Protein AF-A0A925H1J2-F1 (afdb_monomer)

Nearest PDB structures (foldseek):
  2h1i-assembly1_A  TM=7.385E-01  e=6.689E-08  Bacillus cereus ATCC 14579
  1mtz-assembly1_A  TM=6.557E-01  e=8.910E-09  Thermoplasma acidophilum
  1xrp-assembly1_A  TM=6.108E-01  e=2.791E-09  Thermoplasma acidophilum
  3og9-assembly2_B  TM=6.726E-01  e=5.239E-08  Lactococcus lactis subsp. lactis Il1403
  4opm-assembly1_A  TM=6.171E-01  e=3.933E-07  Acinetobacter baumannii AYE

Radius of gyration: 25.14 Å; Cα contacts (8 Å, |Δi|>4): 693; chains: 1; bounding box: 53×60×72 Å

Solvent-accessible surface area (backbone atoms only — not comparable to full-atom values): 19248 Å² total; per-residue (Å²): 111,65,54,66,51,46,47,56,54,36,53,53,36,42,74,72,75,44,84,39,69,41,80,32,60,66,56,38,65,94,41,61,87,43,41,63,62,48,48,51,50,44,53,49,33,15,60,79,53,77,27,44,72,33,62,35,36,57,23,53,53,44,26,40,73,79,40,74,80,66,66,38,50,29,98,81,39,52,52,62,18,59,44,30,47,48,40,39,51,35,33,48,47,18,64,75,69,74,46,75,69,75,71,90,72,53,75,67,56,29,59,72,34,73,42,53,76,65,55,50,51,44,36,43,48,17,21,38,71,73,46,68,72,66,92,58,91,72,79,59,69,67,45,79,41,79,46,75,48,81,46,98,93,36,86,42,48,35,24,36,34,48,30,81,48,69,33,94,72,18,37,36,38,37,30,32,31,34,52,75,39,42,12,55,57,47,42,68,67,42,44,71,58,20,44,76,63,11,32,36,35,37,4,49,47,48,93,41,41,71,47,75,45,80,70,85,49,24,63,65,47,55,52,52,55,52,48,60,45,50,76,76,40,89,57,35,62,30,29,28,31,35,34,13,32,42,52,12,7,24,47,36,50,35,45,43,24,60,34,14,53,37,38,28,28,37,30,28,30,49,33,53,48,72,54,66,74,32,58,72,66,29,84,43,65,40,41,36,38,42,38,31,18,58,56,12,87,85,44,48,44,69,58,33,49,52,40,50,51,57,42,41,77,71,63,28,48,70,50,80,45,77,37,81,85,30,38,70,66,52,81,92,39,34,71,63,52,51,52,55,42,46,68,53,48,77,77,40,60,43,96,52,78,51,47,79,78,90,77,88,76,86,130

Mean predicted aligned error: 13.9 Å

Foldseek 3Di:
DLLVVLQVVLVVCVVVVHAAEDEQFAAFQVVNVCLVVSQVSRVVSCVVSVHHYLRLSQLVVQLCVVPVPDPQDDPVRGHGQLLSVVLSVQSVCCQVPVDQPDDQDDPVRCVRSVHDSVSVVSSSVSSCVVRNPPPDPDPPAQDFDWDWDQWPNDIWIKTKGFASAADPQAAEEEEEEAAVDFQVVLCVLCSVVCNVRRYIYMRTGAPHSRAHDPPRCDDGVVVVSVVVVVVVDPHNQQRYEYEYAHRGQAVQVASCLQQVQRHQAYEYEADLDYDVVSVVPRPHLHEYEYEHECAAPVRHVVVNVVSQVVSVVSVRHYHYYYDYPDYSDCVVCSVVRSVVRCVVSVVTTRPDRGDGDDDDDDD

Secondary structure (DSSP, 8-state):
-HHHHHHHHHHHHHHTTPPPEEE-----GGGGGGHHHHHHHHHHHHHHTTPEEE-HHHHHHHHHHH-TT---B-TTSSSB-HHHHHHHHHHHHHHHHSS----PPPHHHHHHHT--HHHHHHHHHHHHHHH-----S----S--EEEEEEETTEEEEEEEE--SS--TT--EEEEEPPTT--HHHHHHHHHHHHHHHT-EEEEEPPSBTTB--TTTTSSHHHHHHHHHHHTTS---TT-EEEEEETHHHHHHHHHHHHTTTT-SEEEEES-----HHHHHH-SS---EEEEEETT-SSS-HHHHHHHHHHHHHTT--EEEEEETT--S-SGGGHHHHHHHHHHHHTT---SSS----------

Sequence (363 aa):
MLLKYARLFCEEIKRAGARPALYMVWPSRGRFADFDRSNESYALAAKENGAMLLPVGEAWRAAWREDASLALYSSDNFHPSPAGSYLAALVIYEQLFGQPARAELDARALSRLNLTAQQARTLQSAATAVTTVTPSQDPAQPKMIRETLMSGGKTRRYYLYVPSSIATDKPLVVLLHPSRGDGSYLVSKWQDLAEREGILLVGPDALNSEKWSAPADGPDFLRDAVEAVRAKYSVNPRRLYVFGYSAGSGFAINMSLLESEYFAAAAAFASVTFREQYANVATRKAPFFFTVGVDDPVFPVAEARAQRDALKARGFPVEWKELPKAGHDYDGNSVVVNQAAWEFLKRHELSAAPQYTQHEFKR

Structure (mmCIF, N/CA/C/O backbone):
data_AF-A0A925H1J2-F1
#
_entry.id   AF-A0A925H1J2-F1
#
loop_
_atom_site.group_PDB
_atom_site.id
_atom_site.type_symbol
_atom_site.label_atom_id
_atom_site.label_alt_id
_atom_site.label_comp_id
_atom_site.label_asym_id
_atom_site.label_e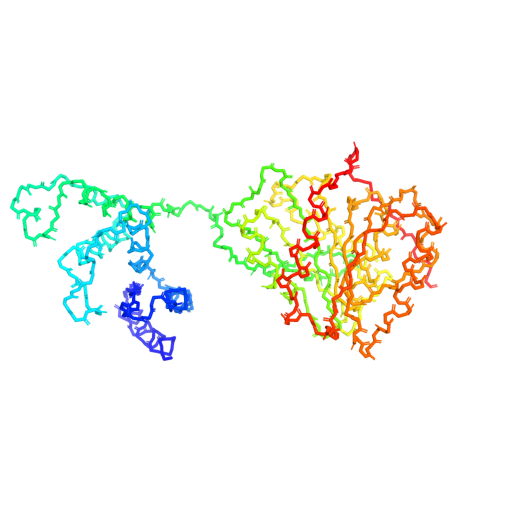ntity_id
_atom_site.label_seq_id
_atom_site.pdbx_PDB_ins_code
_atom_site.Cartn_x
_atom_site.Cartn_y
_atom_site.Cartn_z
_atom_site.occupancy
_atom_site.B_iso_or_equiv
_atom_site.auth_seq_id
_atom_site.auth_comp_id
_atom_site.auth_asym_id
_atom_site.auth_atom_id
_atom_site.pdbx_PDB_model_num
ATOM 1 N N . MET A 1 1 ? 9.331 13.195 23.664 1.00 74.81 1 MET A N 1
ATOM 2 C CA . MET A 1 1 ? 9.105 13.435 25.109 1.00 74.81 1 MET A CA 1
ATOM 3 C C . MET A 1 1 ? 7.895 12.655 25.623 1.00 74.81 1 MET A C 1
ATOM 5 O O . MET A 1 1 ? 8.082 11.883 26.552 1.00 74.81 1 MET A O 1
ATOM 9 N N . LEU A 1 2 ? 6.712 12.775 24.997 1.00 85.50 2 LEU A N 1
ATOM 10 C CA . LEU A 1 2 ? 5.483 12.066 25.402 1.00 85.50 2 LEU A CA 1
ATOM 11 C C . LEU A 1 2 ? 5.669 10.551 25.589 1.00 85.50 2 LEU A C 1
ATOM 13 O O . LEU A 1 2 ? 5.432 10.068 26.685 1.00 85.50 2 LEU A O 1
ATOM 17 N N . LEU A 1 3 ? 6.172 9.826 24.580 1.00 82.44 3 LEU A N 1
ATOM 18 C CA . LEU A 1 3 ? 6.365 8.363 24.646 1.00 82.44 3 LEU A CA 1
ATOM 19 C C . LEU A 1 3 ? 7.185 7.915 25.866 1.00 82.44 3 LEU A C 1
ATOM 21 O O . LEU A 1 3 ? 6.798 6.996 26.585 1.00 82.44 3 LEU A O 1
ATOM 25 N N . LYS A 1 4 ? 8.288 8.625 26.148 1.00 86.69 4 LYS A N 1
ATOM 26 C CA . LYS A 1 4 ? 9.165 8.343 27.294 1.00 86.69 4 LYS A CA 1
ATOM 27 C C . LYS A 1 4 ? 8.403 8.437 28.619 1.00 86.69 4 LYS A C 1
ATOM 29 O O . LYS A 1 4 ? 8.507 7.533 29.439 1.00 86.69 4 LYS A O 1
ATOM 34 N N . TYR A 1 5 ? 7.664 9.523 28.838 1.00 92.00 5 TYR A N 1
ATOM 35 C CA . TYR A 1 5 ? 6.960 9.737 30.106 1.00 92.00 5 TYR A CA 1
ATOM 36 C C . TYR A 1 5 ? 5.664 8.936 30.206 1.00 92.00 5 TYR A C 1
ATOM 38 O O . TYR A 1 5 ? 5.357 8.438 31.284 1.00 92.00 5 TYR A O 1
ATOM 46 N N . ALA A 1 6 ? 4.947 8.746 29.096 1.00 92.19 6 ALA A N 1
ATOM 47 C CA . ALA A 1 6 ? 3.781 7.872 29.038 1.00 92.19 6 ALA A CA 1
ATOM 48 C C . ALA A 1 6 ? 4.141 6.464 29.511 1.00 92.19 6 ALA A C 1
ATOM 50 O O . ALA A 1 6 ? 3.416 5.905 30.326 1.00 92.19 6 ALA A O 1
ATOM 51 N N . ARG A 1 7 ? 5.302 5.942 29.093 1.00 92.44 7 ARG A N 1
ATOM 52 C CA . ARG A 1 7 ? 5.808 4.660 29.580 1.00 92.44 7 ARG A CA 1
ATOM 53 C C . ARG A 1 7 ? 6.010 4.628 31.089 1.00 92.44 7 ARG A C 1
ATOM 55 O O . ARG A 1 7 ? 5.443 3.763 31.747 1.00 92.44 7 ARG A O 1
ATOM 62 N N . LEU A 1 8 ? 6.757 5.588 31.634 1.00 94.88 8 LEU A N 1
ATOM 63 C CA . LEU A 1 8 ? 7.033 5.651 33.073 1.00 94.88 8 LEU A CA 1
ATOM 64 C C . LEU A 1 8 ? 5.739 5.717 33.898 1.00 94.88 8 LEU A C 1
ATOM 66 O O . LEU A 1 8 ? 5.546 4.919 34.808 1.00 94.88 8 LEU A O 1
ATOM 70 N N . PHE A 1 9 ? 4.815 6.614 33.545 1.00 96.38 9 PHE A N 1
ATOM 71 C CA . PHE A 1 9 ? 3.556 6.747 34.277 1.00 96.38 9 PHE A CA 1
ATOM 72 C C . PHE A 1 9 ? 2.631 5.542 34.089 1.00 96.38 9 PHE A C 1
ATOM 74 O O . PHE A 1 9 ? 2.006 5.109 35.051 1.00 96.38 9 PHE A O 1
ATOM 81 N N . CYS A 1 10 ? 2.549 4.965 32.886 1.00 94.81 10 CYS A N 1
ATOM 82 C CA . CYS A 1 10 ? 1.730 3.774 32.660 1.00 94.81 10 CYS A CA 1
ATOM 83 C C . CYS A 1 10 ? 2.260 2.561 33.430 1.00 94.81 10 CYS A C 1
ATOM 85 O O . CYS A 1 10 ? 1.456 1.770 33.918 1.00 94.81 10 CYS A O 1
ATOM 87 N N . GLU A 1 11 ? 3.581 2.408 33.553 1.00 94.44 11 GLU A N 1
ATOM 88 C CA . GLU A 1 11 ? 4.188 1.369 34.387 1.00 94.44 11 GLU A CA 1
ATOM 89 C C . GLU A 1 11 ? 3.794 1.547 35.865 1.00 94.44 11 GLU A C 1
ATOM 91 O O . GLU A 1 11 ? 3.324 0.585 36.472 1.00 94.44 11 GLU A O 1
ATOM 96 N N . GLU A 1 12 ? 3.875 2.761 36.425 1.00 97.62 12 GLU A N 1
ATOM 97 C CA . GLU A 1 12 ? 3.451 3.017 37.815 1.00 97.62 12 GLU A CA 1
ATOM 98 C C . GLU A 1 12 ? 1.939 2.822 38.032 1.00 97.62 12 GLU A C 1
ATOM 100 O O . GLU A 1 12 ? 1.528 2.184 39.000 1.00 97.62 12 GLU A O 1
ATOM 105 N N . ILE A 1 13 ? 1.091 3.297 37.110 1.00 96.19 13 ILE A N 1
ATOM 106 C CA . ILE A 1 13 ? -0.372 3.114 37.184 1.00 96.19 13 ILE A CA 1
ATOM 107 C C . ILE A 1 13 ? -0.732 1.621 37.197 1.00 96.19 13 ILE A C 1
ATOM 109 O O . ILE A 1 13 ? -1.564 1.188 37.997 1.00 96.19 13 ILE A O 1
ATOM 113 N N . LYS A 1 14 ? -0.078 0.818 36.347 1.00 94.12 14 LYS A N 1
ATOM 114 C CA . LYS A 1 14 ? -0.278 -0.638 36.313 1.00 94.12 14 LYS A CA 1
ATOM 115 C C . LYS A 1 14 ? 0.218 -1.319 37.584 1.00 94.12 14 LYS A C 1
ATOM 117 O O . LYS A 1 14 ? -0.447 -2.234 38.060 1.00 94.12 14 LYS A O 1
ATOM 122 N N . ARG A 1 15 ? 1.347 -0.879 38.158 1.00 95.62 15 ARG A N 1
ATOM 123 C CA . ARG A 1 15 ? 1.837 -1.387 39.456 1.00 95.62 15 ARG A CA 1
ATOM 124 C C . ARG A 1 15 ? 0.848 -1.118 40.588 1.00 95.62 15 ARG A C 1
ATOM 126 O O . ARG A 1 15 ? 0.724 -1.949 41.479 1.00 95.62 15 ARG A O 1
ATOM 133 N N . ALA A 1 16 ? 0.111 -0.012 40.519 1.00 97.44 16 ALA A N 1
ATOM 134 C CA . ALA A 1 16 ? -0.977 0.299 41.443 1.00 97.44 16 ALA A CA 1
ATOM 135 C C . ALA A 1 16 ? -2.286 -0.476 41.160 1.00 97.44 16 ALA A C 1
ATOM 137 O O . ALA A 1 16 ? -3.288 -0.242 41.831 1.00 97.44 16 ALA A O 1
ATOM 138 N N . GLY A 1 17 ? -2.310 -1.385 40.174 1.00 92.12 17 GLY A N 1
ATOM 139 C CA . GLY A 1 17 ? -3.484 -2.194 39.823 1.00 92.12 17 GLY A CA 1
ATOM 140 C C . GLY A 1 17 ? -4.541 -1.467 38.983 1.00 92.12 17 GLY A C 1
ATOM 141 O O . GLY A 1 17 ? -5.626 -2.004 38.770 1.00 92.12 17 GLY A O 1
ATOM 142 N N . ALA A 1 18 ? -4.248 -0.261 38.490 1.00 95.06 18 ALA A N 1
ATOM 143 C CA . ALA A 1 18 ? -5.165 0.523 37.671 1.00 95.06 18 ALA A CA 1
ATOM 144 C C . ALA A 1 18 ? -4.891 0.352 36.165 1.00 95.06 18 ALA A C 1
ATOM 146 O O . ALA A 1 18 ? -3.784 0.020 35.734 1.00 95.06 18 ALA A O 1
ATOM 147 N N . ARG A 1 19 ? -5.912 0.614 35.336 1.00 90.81 19 ARG A N 1
ATOM 148 C CA . ARG A 1 19 ? -5.776 0.667 33.873 1.00 90.81 19 ARG A CA 1
ATOM 149 C C . ARG A 1 19 ? -5.394 2.091 33.447 1.00 90.81 19 ARG A C 1
ATOM 151 O O . ARG A 1 19 ? -6.191 2.999 33.680 1.00 90.81 19 ARG A O 1
ATOM 158 N N . PRO A 1 20 ? -4.235 2.311 32.802 1.00 93.94 20 PRO A N 1
ATOM 159 C CA . PRO A 1 20 ? -3.872 3.642 32.333 1.00 93.94 20 PRO A CA 1
ATOM 160 C C . PRO A 1 20 ? -4.811 4.128 31.228 1.00 93.94 20 PRO A C 1
ATOM 162 O O . PRO A 1 20 ? -5.241 3.343 30.379 1.00 93.94 20 PRO A O 1
ATOM 165 N N . ALA A 1 21 ? -5.077 5.433 31.218 1.00 94.12 21 ALA A N 1
ATOM 166 C CA . ALA A 1 21 ? -5.779 6.119 30.144 1.00 94.12 21 ALA A CA 1
ATOM 167 C C . ALA A 1 21 ? -5.009 7.388 29.752 1.00 94.12 21 ALA A C 1
ATOM 169 O O . ALA A 1 21 ? -4.599 8.158 30.621 1.00 94.12 21 ALA A O 1
ATOM 170 N N . LEU A 1 22 ? -4.792 7.604 28.454 1.00 94.69 22 LEU A N 1
ATOM 171 C CA . LEU A 1 22 ? -4.136 8.795 27.927 1.00 94.69 22 LEU A CA 1
ATOM 172 C C . LEU A 1 22 ? -5.175 9.792 27.429 1.00 94.69 22 LEU A C 1
ATOM 174 O O . LEU A 1 22 ? -5.903 9.531 26.473 1.00 94.69 22 LEU A O 1
ATOM 178 N N . TYR A 1 23 ? -5.172 10.966 28.050 1.00 95.50 23 TYR A N 1
ATOM 179 C CA . TYR A 1 23 ? -5.929 12.133 27.619 1.00 95.50 23 TYR A CA 1
ATOM 180 C C . TYR A 1 23 ? -5.242 12.806 26.424 1.00 95.50 23 TYR A C 1
ATOM 182 O O . TYR A 1 23 ? -4.263 13.533 26.601 1.00 95.50 23 TYR A O 1
ATOM 190 N N . MET A 1 24 ? -5.721 12.521 25.208 1.00 94.56 24 MET A N 1
ATOM 191 C CA . MET A 1 24 ? -5.182 13.096 23.976 1.00 94.56 24 MET A CA 1
ATOM 192 C C . MET A 1 24 ? -5.673 14.525 23.791 1.00 94.56 24 MET A C 1
ATOM 194 O O . MET A 1 24 ? -6.859 14.765 23.558 1.00 94.56 24 MET A O 1
ATOM 198 N N . VAL A 1 25 ? -4.735 15.460 23.879 1.00 92.38 25 VAL A N 1
ATOM 199 C CA . VAL A 1 25 ? -4.998 16.898 23.789 1.00 92.38 25 VAL A CA 1
ATOM 200 C C . VAL A 1 25 ? -4.922 17.402 22.347 1.00 92.38 25 VAL A C 1
ATOM 202 O O . VAL A 1 25 ? -4.758 16.638 21.402 1.00 92.38 25 VAL A O 1
ATOM 205 N N . TRP A 1 26 ? -5.037 18.714 22.201 1.00 93.75 26 TRP A N 1
ATOM 206 C CA . TRP A 1 26 ? -4.925 19.471 20.962 1.00 93.75 26 TRP A CA 1
ATOM 207 C C . TRP A 1 26 ? -3.679 20.384 20.997 1.00 93.75 26 TRP A C 1
ATOM 209 O O . TRP A 1 26 ? -3.203 20.752 22.079 1.00 93.75 26 TRP A O 1
ATOM 219 N N . PRO A 1 27 ? -3.126 20.787 19.839 1.00 92.62 27 PRO A N 1
ATOM 220 C CA . PRO A 1 27 ? -2.094 21.821 19.769 1.00 92.62 27 PRO A CA 1
ATOM 221 C C . PRO A 1 27 ? -2.666 23.216 20.075 1.00 92.62 27 PRO A C 1
ATOM 223 O O . PRO A 1 27 ? -3.878 23.426 20.082 1.00 92.62 27 PRO A O 1
ATOM 226 N N . SER A 1 28 ? -1.801 24.211 20.293 1.00 92.69 28 SER A N 1
ATOM 227 C CA . SER A 1 28 ? -2.240 25.613 20.356 1.00 92.69 28 SER A CA 1
ATOM 228 C C . SER A 1 28 ? -2.827 26.066 19.016 1.00 92.69 28 SER A C 1
ATOM 230 O O . SER A 1 28 ? -2.449 25.556 17.961 1.00 92.69 28 SER A O 1
ATOM 232 N N . ARG A 1 29 ? -3.719 27.064 19.034 1.00 88.94 29 ARG A N 1
ATOM 233 C CA . ARG A 1 29 ? -4.448 27.538 17.842 1.00 88.94 29 ARG A CA 1
ATOM 234 C C . ARG A 1 29 ? -3.528 27.919 16.676 1.00 88.94 29 ARG A C 1
ATOM 236 O O . ARG A 1 29 ? -3.859 27.664 15.526 1.00 88.94 29 ARG A O 1
ATOM 243 N N . GLY A 1 30 ? -2.364 28.505 16.969 1.00 85.88 30 GLY A N 1
ATOM 244 C CA . GLY A 1 30 ? -1.363 28.889 15.963 1.00 85.88 30 GLY A CA 1
ATOM 245 C C . GLY A 1 30 ? -0.576 27.719 15.357 1.00 85.88 30 GLY A C 1
ATOM 246 O O . GLY A 1 30 ? 0.152 27.917 14.392 1.00 85.88 30 GLY A O 1
ATOM 247 N N . ARG A 1 31 ? -0.714 26.506 15.902 1.00 88.06 31 ARG A N 1
ATOM 248 C CA . ARG A 1 31 ? -0.066 25.279 15.420 1.00 88.06 31 ARG A CA 1
ATOM 249 C C . ARG A 1 31 ? -1.091 24.252 14.951 1.00 88.06 31 ARG A C 1
ATOM 251 O O . ARG A 1 31 ? -0.969 23.062 15.218 1.00 88.06 31 ARG A O 1
ATOM 258 N N . PHE A 1 32 ? -2.119 24.714 14.246 1.00 79.88 32 PHE A N 1
ATOM 259 C CA . PHE A 1 32 ? -3.189 23.848 13.752 1.00 79.88 32 PHE A CA 1
ATOM 260 C C . PHE A 1 32 ? -2.671 22.709 12.846 1.00 79.88 32 PHE A C 1
ATOM 262 O O . PHE A 1 32 ? -3.201 21.606 12.870 1.00 79.88 32 PHE A O 1
ATOM 269 N N . ALA A 1 33 ? -1.581 22.929 12.105 1.00 77.62 33 ALA A N 1
ATOM 270 C CA . ALA A 1 33 ? -0.947 21.885 11.293 1.00 77.62 33 ALA A CA 1
ATOM 271 C C . ALA A 1 33 ? -0.355 20.719 12.120 1.00 77.62 33 ALA A C 1
ATOM 273 O O . ALA A 1 33 ? -0.109 19.650 11.572 1.00 77.62 33 ALA A O 1
ATOM 274 N N . ASP A 1 34 ? -0.156 20.891 13.433 1.00 83.44 34 ASP A N 1
ATOM 275 C CA . ASP A 1 34 ? 0.402 19.852 14.308 1.00 83.44 34 ASP A CA 1
ATOM 276 C C . ASP A 1 34 ? -0.660 18.871 14.838 1.00 83.44 34 ASP A C 1
ATOM 278 O O . ASP A 1 34 ? -0.306 17.970 15.601 1.00 83.44 34 ASP A O 1
ATOM 282 N N . PHE A 1 35 ? -1.947 19.031 14.495 1.00 84.38 35 PHE A N 1
ATOM 283 C CA . PHE A 1 35 ? -3.020 18.162 15.003 1.00 84.38 35 PHE A CA 1
ATOM 284 C C . PHE A 1 35 ? -2.741 16.681 14.717 1.00 84.38 35 PHE A C 1
ATOM 286 O O . PHE A 1 35 ? -2.804 15.875 15.642 1.00 84.38 35 PHE A O 1
ATOM 293 N N . ASP A 1 36 ? -2.358 16.337 13.484 1.00 77.62 36 ASP A N 1
ATOM 294 C CA . ASP A 1 36 ? -2.071 14.947 13.102 1.00 77.62 36 ASP A CA 1
ATOM 295 C C . ASP A 1 36 ? -0.900 14.384 13.905 1.00 77.62 36 ASP A C 1
ATOM 297 O O . ASP A 1 36 ? -1.036 13.382 14.603 1.00 77.62 36 ASP A O 1
ATOM 301 N N . ARG A 1 37 ? 0.223 15.108 13.931 1.00 76.62 37 ARG A N 1
ATOM 302 C CA . ARG A 1 37 ? 1.412 14.703 14.688 1.00 76.62 37 ARG A CA 1
ATOM 303 C C . ARG A 1 37 ? 1.135 14.570 16.188 1.00 76.62 37 ARG A C 1
ATOM 305 O O . ARG A 1 37 ? 1.710 13.706 16.855 1.00 76.62 37 ARG A O 1
ATOM 312 N N . SER A 1 38 ? 0.303 15.449 16.748 1.00 81.69 38 SER A N 1
ATOM 313 C CA . SER A 1 38 ? -0.100 15.387 18.153 1.00 81.69 38 SER A CA 1
ATOM 314 C C . SER A 1 38 ? -0.920 14.126 18.411 1.00 81.69 38 SER A C 1
ATOM 316 O O . SER A 1 38 ? -0.546 13.329 19.275 1.00 81.69 38 SER A O 1
ATOM 318 N N . ASN A 1 39 ? -1.960 13.895 17.610 1.00 83.75 39 ASN A N 1
ATOM 319 C CA . ASN A 1 39 ? -2.856 12.753 17.755 1.00 83.75 39 ASN A CA 1
ATOM 320 C C . ASN A 1 39 ? -2.112 11.423 17.568 1.00 83.75 39 ASN A C 1
ATOM 322 O O . ASN A 1 39 ? -2.237 10.529 18.406 1.00 83.75 39 ASN A O 1
ATOM 326 N N . GLU A 1 40 ? -1.249 11.320 16.554 1.00 79.81 40 GLU A N 1
ATOM 327 C CA . GLU A 1 40 ? -0.384 10.157 16.321 1.00 79.81 40 GLU A CA 1
ATOM 328 C C . GLU A 1 40 ? 0.509 9.845 17.526 1.00 79.81 40 GLU A C 1
ATOM 330 O O . GLU A 1 40 ? 0.631 8.692 17.939 1.00 79.81 40 GLU A O 1
ATOM 335 N N . SER A 1 41 ? 1.109 10.872 18.133 1.00 81.31 41 SER A N 1
ATOM 336 C CA . SER A 1 41 ? 1.992 10.716 19.292 1.00 81.31 41 SER A CA 1
ATOM 337 C C . SER A 1 41 ? 1.248 10.135 20.502 1.00 81.31 41 SER A C 1
ATOM 339 O O . SER A 1 41 ? 1.771 9.249 21.182 1.00 81.31 41 SER A O 1
ATOM 341 N N . TYR A 1 42 ? 0.012 10.582 20.759 1.00 91.06 42 TYR A N 1
ATOM 342 C CA . TYR A 1 42 ? -0.836 10.039 21.828 1.00 91.06 42 TYR A CA 1
ATOM 343 C C . TYR A 1 42 ? -1.361 8.640 21.510 1.00 91.06 42 TYR A C 1
ATOM 345 O O . TYR A 1 42 ? -1.354 7.780 22.392 1.00 91.06 42 TYR A O 1
ATOM 353 N N . ALA A 1 43 ? -1.772 8.390 20.266 1.00 81.06 43 ALA A N 1
ATOM 354 C CA . ALA A 1 43 ? -2.226 7.076 19.827 1.00 81.06 43 ALA A CA 1
ATOM 355 C C . ALA A 1 43 ? -1.107 6.031 19.950 1.00 81.06 43 ALA A C 1
ATOM 357 O O . ALA A 1 43 ? -1.321 4.949 20.505 1.00 81.06 43 ALA A O 1
ATOM 358 N N . LEU A 1 44 ? 0.111 6.374 19.519 1.00 75.31 44 LEU A N 1
ATOM 359 C CA . LEU A 1 44 ? 1.290 5.528 19.681 1.00 75.31 44 LEU A CA 1
ATOM 360 C C . LEU A 1 44 ? 1.613 5.303 21.161 1.00 75.31 44 LEU A C 1
ATOM 362 O O . LEU A 1 44 ? 1.806 4.161 21.573 1.00 75.31 44 LEU A O 1
ATOM 366 N N . ALA A 1 45 ? 1.599 6.362 21.976 1.00 82.25 45 ALA A N 1
ATOM 367 C CA . ALA A 1 45 ? 1.854 6.258 23.409 1.00 82.25 45 ALA A CA 1
ATOM 368 C C . ALA A 1 45 ? 0.835 5.355 24.120 1.00 82.25 45 ALA A C 1
ATOM 370 O O . ALA A 1 45 ? 1.222 4.543 24.960 1.00 82.25 45 ALA A O 1
ATOM 371 N N . ALA A 1 46 ? -0.451 5.456 23.778 1.00 84.69 46 ALA A N 1
ATOM 372 C CA . ALA A 1 46 ? -1.486 4.604 24.350 1.00 84.69 46 ALA A CA 1
ATOM 373 C C . ALA A 1 46 ? -1.292 3.141 23.935 1.00 84.69 46 ALA A C 1
ATOM 375 O O . ALA A 1 46 ? -1.311 2.244 24.779 1.00 84.69 46 ALA A O 1
ATOM 376 N N . LYS A 1 47 ? -1.003 2.908 22.652 1.00 77.06 47 LYS A N 1
ATOM 377 C CA . LYS A 1 47 ? -0.760 1.581 22.080 1.00 77.06 47 LYS A CA 1
ATOM 378 C C . LYS A 1 47 ? 0.461 0.886 22.679 1.00 77.06 47 LYS A C 1
ATOM 380 O O . LYS A 1 47 ? 0.342 -0.253 23.119 1.00 77.06 47 LYS A O 1
ATOM 385 N N . GLU A 1 48 ? 1.614 1.554 22.731 1.00 80.94 48 GLU A N 1
ATOM 386 C CA . GLU A 1 48 ? 2.852 0.997 23.307 1.00 80.94 48 GLU A CA 1
ATOM 387 C C . GLU A 1 48 ? 2.683 0.613 24.778 1.00 80.94 48 GLU A C 1
ATOM 389 O O . GLU A 1 48 ? 3.330 -0.311 25.267 1.00 80.94 48 GLU A O 1
ATOM 394 N N . ASN A 1 49 ? 1.781 1.301 25.476 1.00 84.12 49 ASN A N 1
ATOM 395 C CA . ASN A 1 49 ? 1.552 1.106 26.895 1.00 84.12 49 ASN A CA 1
ATOM 396 C C . ASN A 1 49 ? 0.287 0.312 27.214 1.00 84.12 49 ASN A C 1
ATOM 398 O O . ASN A 1 49 ? -0.026 0.165 28.394 1.00 84.12 49 ASN A O 1
ATOM 402 N N . GLY A 1 50 ? -0.434 -0.231 26.226 1.00 81.81 50 GLY A N 1
ATOM 403 C CA . GLY A 1 50 ? -1.703 -0.935 26.461 1.00 81.81 50 GLY A CA 1
ATOM 404 C C . GLY A 1 50 ? -2.688 -0.109 27.300 1.00 81.81 50 GLY A C 1
ATOM 405 O O . GLY A 1 50 ? -3.334 -0.638 28.204 1.00 81.81 50 GLY A O 1
ATOM 406 N N . ALA A 1 51 ? -2.711 1.200 27.068 1.00 88.88 51 ALA A N 1
ATOM 407 C CA . ALA A 1 51 ? -3.535 2.164 27.775 1.00 88.88 51 ALA A CA 1
ATOM 408 C C . ALA A 1 51 ? -4.775 2.515 26.943 1.00 88.88 51 ALA A C 1
ATOM 410 O O . ALA A 1 51 ? -4.743 2.486 25.713 1.00 88.88 51 ALA A O 1
ATOM 411 N N . MET A 1 52 ? -5.864 2.879 27.615 1.00 89.81 52 MET A N 1
ATOM 412 C CA . MET A 1 52 ? -7.044 3.443 26.961 1.00 89.81 52 MET A CA 1
ATOM 413 C C . MET A 1 52 ? -6.690 4.803 26.348 1.00 89.81 52 MET A C 1
ATOM 415 O O . MET A 1 52 ? -6.003 5.601 26.979 1.00 89.81 52 MET A O 1
ATOM 419 N N . LEU A 1 53 ? -7.155 5.090 25.136 1.00 92.56 53 LEU A N 1
ATOM 420 C CA . LEU A 1 53 ? -7.015 6.414 24.533 1.00 92.56 53 LEU A CA 1
ATOM 421 C C . LEU A 1 53 ? -8.310 7.201 24.743 1.00 92.56 53 LEU A C 1
ATOM 423 O O . LEU A 1 53 ? -9.391 6.683 24.487 1.00 92.56 53 LEU A O 1
ATOM 427 N N . LEU A 1 54 ? -8.199 8.452 25.182 1.00 95.75 54 LEU A N 1
ATOM 428 C CA . LEU A 1 54 ? -9.314 9.388 25.321 1.00 95.75 54 LEU A CA 1
ATOM 429 C C . LEU A 1 54 ? -9.149 10.461 24.225 1.00 95.75 54 LEU A C 1
ATOM 431 O O . LEU A 1 54 ? -8.385 11.410 24.430 1.00 95.75 54 LEU A O 1
ATOM 435 N N . PRO A 1 55 ? -9.773 10.297 23.040 1.00 95.25 55 PRO A N 1
ATOM 436 C CA . PRO A 1 55 ? -9.400 11.011 21.815 1.00 95.25 55 PRO A CA 1
ATOM 437 C C . PRO A 1 55 ? -9.995 12.431 21.713 1.00 95.25 55 PRO A C 1
ATOM 439 O O . PRO A 1 55 ? -10.679 12.770 20.749 1.00 95.25 55 PRO A O 1
ATOM 442 N N . VAL A 1 56 ? -9.734 13.302 22.690 1.00 97.19 56 VAL A N 1
ATOM 443 C CA . VAL A 1 56 ? -10.373 14.632 22.747 1.00 97.19 56 VAL A CA 1
ATOM 444 C C . VAL A 1 56 ? -9.935 15.558 21.612 1.00 97.19 56 VAL A C 1
ATOM 446 O O . VAL A 1 56 ? -10.773 16.262 21.049 1.00 97.19 56 VAL A O 1
ATOM 449 N N . GLY A 1 57 ? -8.662 15.513 21.213 1.00 94.19 57 GLY A N 1
ATOM 450 C CA . GLY A 1 57 ? -8.177 16.233 20.030 1.00 94.19 57 GLY A CA 1
ATOM 451 C C . GLY A 1 57 ? -8.950 15.891 18.746 1.00 94.19 57 GLY A C 1
ATOM 452 O O . GLY A 1 57 ? -9.245 16.785 17.955 1.00 94.19 57 GLY A O 1
ATOM 453 N N . GLU A 1 58 ? -9.359 14.629 18.555 1.00 92.25 58 GLU A N 1
ATOM 454 C CA . GLU A 1 58 ? -10.192 14.229 17.408 1.00 92.25 58 GLU A CA 1
ATOM 455 C C . GLU A 1 58 ? -11.624 14.728 17.533 1.00 92.25 58 GLU A C 1
ATOM 457 O O . GLU A 1 58 ? -12.203 15.181 16.546 1.00 92.25 58 GLU A O 1
ATOM 462 N N . ALA A 1 59 ? -12.186 14.692 18.743 1.00 96.38 59 ALA A N 1
ATOM 463 C CA . ALA A 1 59 ? -13.521 15.215 18.995 1.00 96.38 59 ALA A CA 1
ATOM 464 C C . ALA A 1 59 ? -13.601 16.710 18.657 1.00 96.38 59 ALA A C 1
ATOM 466 O O . ALA A 1 59 ? -14.576 17.159 18.060 1.00 96.38 59 ALA A O 1
ATOM 467 N N . TRP A 1 60 ? -12.556 17.484 18.974 1.00 96.88 60 TRP A N 1
ATOM 468 C CA . TRP A 1 60 ? -12.465 18.897 18.594 1.00 96.88 60 TRP A CA 1
ATOM 469 C C . TRP A 1 60 ? -12.488 19.082 17.073 1.00 96.88 60 TRP A C 1
ATOM 471 O O . TRP A 1 60 ? -13.228 19.924 16.563 1.00 96.88 60 TRP A O 1
ATOM 481 N N . ARG A 1 61 ? -11.740 18.257 16.326 1.00 94.00 61 ARG A N 1
ATOM 482 C CA . ARG A 1 61 ? -11.766 18.277 14.853 1.00 94.00 61 ARG A CA 1
ATOM 483 C C . ARG A 1 61 ? -13.116 17.858 14.286 1.00 94.00 61 ARG A C 1
ATOM 485 O O . ARG A 1 61 ? -13.550 18.433 13.294 1.00 94.00 61 ARG A O 1
ATOM 492 N N . ALA A 1 62 ? -13.760 16.853 14.875 1.00 91.81 62 ALA A N 1
ATOM 493 C CA . ALA A 1 62 ? -15.098 16.421 14.481 1.00 91.81 62 ALA A CA 1
ATOM 494 C C . ALA A 1 62 ? -16.120 17.546 14.687 1.00 91.81 62 ALA A C 1
ATOM 496 O O . ALA A 1 62 ? -16.871 17.865 13.771 1.00 91.81 62 ALA A O 1
ATOM 497 N N . ALA A 1 63 ? -16.058 18.225 15.831 1.00 96.44 63 ALA A N 1
ATOM 498 C CA . ALA A 1 63 ? -16.913 19.362 16.130 1.00 96.44 63 ALA A CA 1
ATOM 499 C C . ALA A 1 63 ? -16.716 20.519 15.135 1.00 96.44 63 ALA A C 1
ATOM 501 O O . ALA A 1 63 ? -17.696 21.023 14.599 1.00 96.44 63 ALA A O 1
ATOM 502 N N . TRP A 1 64 ? -15.475 20.904 14.813 1.00 95.75 64 TRP A N 1
ATOM 503 C CA . TRP A 1 64 ? -15.220 21.972 13.832 1.00 95.75 64 TRP A CA 1
ATOM 504 C C . TRP A 1 64 ? -15.562 21.608 12.388 1.00 95.75 64 TRP A C 1
ATOM 506 O O . TRP A 1 64 ? -15.840 22.506 11.595 1.00 95.75 64 TRP A O 1
ATOM 516 N N . ARG A 1 65 ? -15.543 20.318 12.030 1.00 92.25 65 ARG A N 1
ATOM 517 C CA . ARG A 1 65 ? -16.034 19.856 10.724 1.00 92.25 65 ARG A CA 1
ATOM 518 C C . ARG A 1 65 ? -17.535 20.095 10.570 1.00 92.25 65 ARG A C 1
ATOM 520 O O . ARG A 1 65 ? -17.980 20.379 9.464 1.00 92.25 65 ARG A O 1
ATOM 527 N N . GLU A 1 66 ? -18.290 19.984 11.660 1.00 90.69 66 GLU A N 1
ATOM 528 C CA . GLU A 1 66 ? -19.734 20.234 11.673 1.00 90.69 66 GLU A CA 1
ATOM 529 C C . GLU A 1 66 ? -20.076 21.717 11.874 1.00 90.69 66 GLU A C 1
ATOM 531 O O . GLU A 1 66 ? -20.961 22.241 11.203 1.00 90.69 66 GLU A O 1
ATOM 536 N N . ASP A 1 67 ? -19.371 22.402 12.777 1.00 95.12 67 ASP A N 1
ATOM 537 C CA . ASP A 1 67 ? -19.554 23.824 13.068 1.00 95.12 67 ASP A CA 1
ATOM 538 C C . ASP A 1 67 ? -18.205 24.509 13.347 1.00 95.12 67 ASP A C 1
ATOM 540 O O . ASP A 1 67 ? -17.671 24.514 14.462 1.00 95.12 67 ASP A O 1
ATOM 544 N N . ALA A 1 68 ? -17.659 25.151 12.313 1.00 92.75 68 ALA A N 1
ATOM 545 C CA . ALA A 1 68 ? -16.399 25.888 12.391 1.00 92.75 68 ALA A CA 1
ATOM 546 C C . ALA A 1 68 ? -16.460 27.129 13.309 1.00 92.75 68 ALA A C 1
ATOM 548 O O . ALA A 1 68 ? -15.414 27.695 13.632 1.00 92.75 68 ALA A O 1
ATOM 549 N N . SER A 1 69 ? -17.653 27.564 13.742 1.00 93.69 69 SER A N 1
ATOM 550 C CA . SER A 1 69 ? -17.821 28.711 14.647 1.00 93.69 69 SER A CA 1
ATOM 551 C C . SER A 1 69 ? -17.578 28.372 16.123 1.00 93.69 69 SER A C 1
ATOM 553 O O . SER A 1 69 ? -17.454 29.277 16.952 1.00 93.69 69 SER A O 1
ATOM 555 N N . LEU A 1 70 ? -17.470 27.083 16.470 1.00 96.62 70 LEU A N 1
ATOM 556 C CA . LEU A 1 70 ? -17.283 26.626 17.847 1.00 96.62 7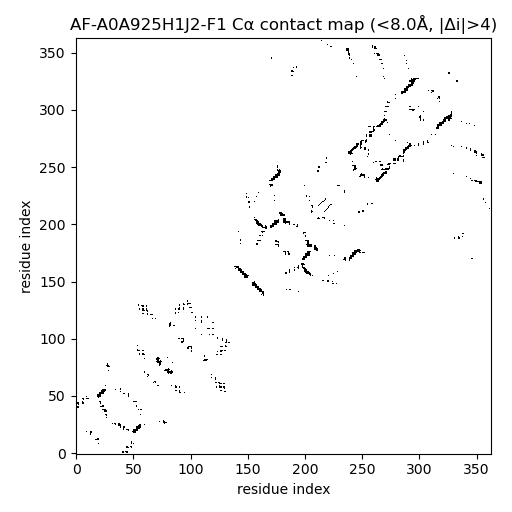0 LEU A CA 1
ATOM 557 C C . LEU A 1 70 ? -15.979 27.153 18.470 1.00 96.62 70 LEU A C 1
ATOM 559 O O . LEU A 1 70 ? -14.864 26.775 18.095 1.00 96.62 70 LEU A O 1
ATOM 563 N N . ALA A 1 71 ? -16.116 27.986 19.501 1.00 95.88 71 ALA A N 1
ATOM 564 C CA . ALA A 1 71 ? -15.000 28.525 20.271 1.00 95.88 71 ALA A CA 1
ATOM 565 C C . ALA A 1 71 ? -14.520 27.521 21.336 1.00 95.88 71 ALA A C 1
ATOM 567 O O . ALA A 1 71 ? -14.862 27.623 22.515 1.00 95.88 71 ALA A O 1
ATOM 568 N N . LEU A 1 72 ? -13.730 26.527 20.918 1.00 97.44 72 LEU A N 1
ATOM 569 C CA . LEU A 1 72 ? -13.224 25.479 21.819 1.00 97.44 72 LEU A CA 1
ATOM 570 C C . LEU A 1 72 ? -11.976 25.901 22.610 1.00 97.44 72 LEU A C 1
ATOM 572 O O . LEU A 1 72 ? -11.747 25.384 23.699 1.00 97.44 72 LEU A O 1
ATOM 576 N N . TYR A 1 73 ? -11.208 26.875 22.115 1.00 97.44 73 TYR A N 1
ATOM 577 C CA . TYR A 1 73 ? -10.085 27.470 22.846 1.00 97.44 73 TYR A CA 1
ATOM 578 C C . TYR A 1 73 ? -10.536 28.564 23.815 1.00 97.44 73 TYR A C 1
ATOM 580 O O . TYR A 1 73 ? -11.458 29.328 23.529 1.00 97.44 73 TYR A O 1
ATOM 588 N N . SER A 1 74 ? -9.821 28.679 24.9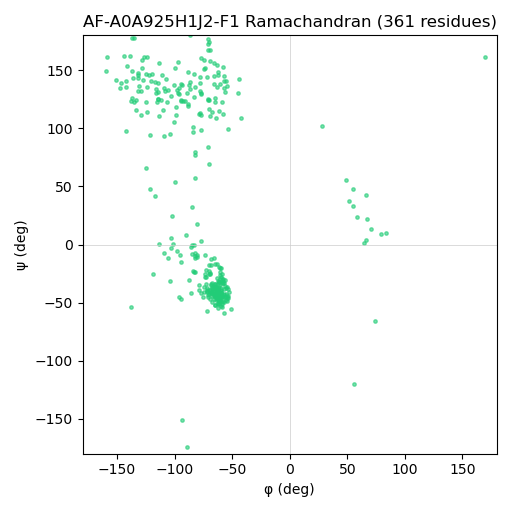31 1.00 95.75 74 SER A N 1
ATOM 589 C CA . SER A 1 74 ? -9.851 29.840 25.816 1.00 95.75 74 SER A CA 1
ATOM 590 C C . SER A 1 74 ? -9.166 31.056 25.161 1.00 95.75 74 SER A C 1
ATOM 592 O O . SER A 1 74 ? -8.606 30.966 24.063 1.00 95.75 74 SER A O 1
ATOM 594 N N . SER A 1 75 ? -9.182 32.206 25.839 1.00 95.31 75 SER A N 1
ATOM 595 C CA . SER A 1 75 ? -8.560 33.450 25.360 1.00 95.31 75 SER A CA 1
ATOM 596 C C . SER A 1 75 ? -7.047 33.352 25.135 1.00 95.31 75 SER A C 1
ATOM 598 O O . SER A 1 75 ? -6.490 34.160 24.398 1.00 95.31 75 SER A O 1
ATOM 600 N N . ASP A 1 76 ? -6.372 32.372 25.737 1.00 95.31 76 ASP A N 1
ATOM 601 C CA . ASP A 1 76 ? -4.932 32.147 25.560 1.00 95.31 76 ASP A CA 1
ATOM 602 C C . ASP A 1 76 ? -4.561 31.339 24.307 1.00 95.31 76 ASP A C 1
ATOM 604 O O . ASP A 1 76 ? -3.381 31.100 24.051 1.00 95.31 76 ASP A O 1
ATOM 608 N N . ASN A 1 77 ? -5.557 30.920 23.516 1.00 93.00 77 ASN A N 1
ATOM 609 C CA . ASN A 1 77 ? -5.377 30.120 22.306 1.00 93.00 77 ASN A CA 1
ATOM 610 C C . ASN A 1 77 ? -4.671 28.768 22.532 1.00 93.00 77 ASN A C 1
ATOM 612 O O . ASN A 1 77 ? -4.092 28.206 21.595 1.00 93.00 77 ASN A O 1
ATOM 616 N N . PHE A 1 78 ? -4.721 28.227 23.750 1.00 93.75 78 PHE A N 1
ATOM 617 C CA . PHE A 1 78 ? -4.136 26.932 24.082 1.00 93.75 78 PHE A CA 1
ATOM 618 C C . PHE A 1 78 ? -5.037 26.090 24.986 1.00 93.75 78 PHE A C 1
ATOM 620 O O . PHE A 1 78 ? -5.372 24.966 24.618 1.00 93.75 78 PHE A O 1
ATOM 627 N N . HIS A 1 79 ? -5.475 26.618 26.126 1.00 96.19 79 HIS A N 1
ATOM 628 C CA . HIS A 1 79 ? -6.336 25.893 27.062 1.00 96.19 79 HIS A CA 1
ATOM 629 C C . HIS A 1 79 ? -7.780 25.781 26.543 1.00 96.19 79 HIS A C 1
ATOM 631 O O . HIS A 1 79 ? -8.182 26.561 25.672 1.00 96.19 79 HIS A O 1
ATOM 637 N N . PRO A 1 80 ? -8.578 24.815 27.039 1.00 97.44 80 PRO A N 1
ATOM 638 C CA . PRO A 1 80 ? -9.959 24.669 26.601 1.00 97.44 80 PRO A CA 1
ATOM 639 C C . PRO A 1 80 ? -10.829 25.802 27.153 1.00 97.44 80 PRO A C 1
ATOM 641 O O . PRO A 1 80 ? -10.673 26.224 28.297 1.00 97.44 80 PRO A O 1
ATOM 644 N N . SER A 1 81 ? -11.795 26.262 26.363 1.00 98.06 81 SER A N 1
ATOM 645 C CA . SER A 1 81 ? -12.931 27.042 26.860 1.00 98.06 81 SER A CA 1
ATOM 646 C C . SER A 1 81 ? -13.874 26.151 27.693 1.00 98.06 81 SER A C 1
ATOM 648 O O . SER A 1 81 ? -13.698 24.924 27.721 1.00 98.06 81 SER A O 1
ATOM 650 N N . PRO A 1 82 ? -14.922 26.709 28.334 1.00 98.12 82 PRO A N 1
ATOM 651 C CA . PRO A 1 82 ? -15.985 25.897 28.929 1.00 98.12 82 PRO A CA 1
ATOM 652 C C . PRO A 1 82 ? -16.593 24.887 27.941 1.00 98.12 82 PRO A C 1
ATOM 654 O O . PRO A 1 82 ? -16.770 23.722 28.292 1.00 98.12 82 PRO A O 1
ATOM 657 N N . ALA A 1 83 ? -16.819 25.288 26.685 1.00 98.00 83 ALA A N 1
ATOM 658 C CA . ALA A 1 83 ? -17.284 24.397 25.622 1.00 98.00 83 ALA A CA 1
ATOM 659 C C . ALA A 1 83 ? -16.258 23.305 25.268 1.00 98.00 83 ALA A C 1
ATOM 661 O O . ALA A 1 83 ? -16.615 22.131 25.165 1.00 98.00 83 ALA A O 1
ATOM 662 N N . GLY A 1 84 ? -14.975 23.664 25.140 1.00 97.81 84 GLY A N 1
ATOM 663 C CA . GLY A 1 84 ? -13.897 22.698 24.894 1.00 97.81 84 GLY A CA 1
ATOM 664 C C . GLY A 1 84 ? -13.746 21.674 26.024 1.00 97.81 84 GLY A C 1
ATOM 665 O O . GLY A 1 84 ? -13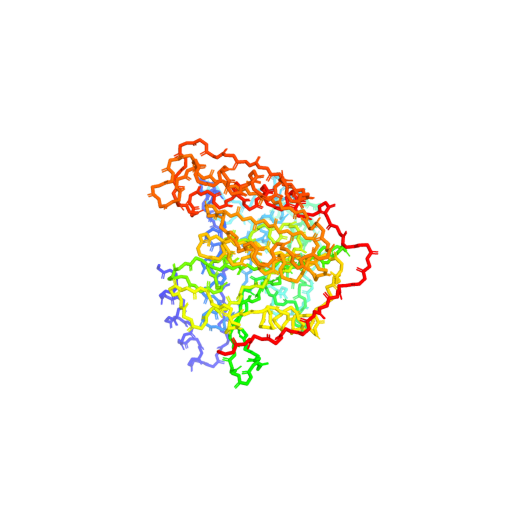.513 20.491 25.774 1.00 97.81 84 GLY A O 1
ATOM 666 N N . SER A 1 85 ? -13.946 22.116 27.268 1.00 97.69 85 SER A N 1
ATOM 667 C CA . SER A 1 85 ? -13.915 21.271 28.468 1.00 97.69 85 SER A CA 1
ATOM 668 C C . SER A 1 85 ? -15.134 20.357 28.553 1.00 97.69 85 SER A C 1
ATOM 670 O O . SER A 1 85 ? -15.010 19.197 28.937 1.00 97.69 85 SER A O 1
ATOM 672 N N . TYR A 1 86 ? -16.307 20.851 28.154 1.00 98.00 86 TYR A N 1
ATOM 673 C CA . TYR A 1 86 ? -17.511 20.033 28.055 1.00 98.00 86 TYR A CA 1
ATOM 674 C C . TYR A 1 86 ? -17.333 18.899 27.046 1.00 98.00 86 TYR A C 1
ATOM 676 O O . TYR A 1 86 ? -17.582 17.745 27.383 1.00 98.00 86 TYR A O 1
ATOM 684 N N . LEU A 1 87 ? -16.809 19.196 25.854 1.00 98.12 87 LEU A N 1
ATOM 685 C CA . LEU A 1 87 ? -16.503 18.170 24.859 1.00 98.12 87 LEU A CA 1
ATOM 686 C C . LEU A 1 87 ? -15.493 17.134 25.379 1.00 98.12 87 LEU A C 1
ATOM 688 O O . LEU A 1 87 ? -15.683 15.935 25.189 1.00 98.12 87 LEU A O 1
ATOM 692 N N . ALA A 1 88 ? -14.457 17.578 26.094 1.00 98.00 88 ALA A N 1
ATOM 693 C CA . ALA A 1 88 ? -13.515 16.674 26.748 1.00 98.00 88 ALA A CA 1
ATOM 694 C C . ALA A 1 88 ? -14.209 15.735 27.749 1.00 98.00 88 ALA A C 1
ATOM 696 O O . ALA A 1 88 ? -13.965 14.530 27.737 1.00 98.00 88 ALA A O 1
ATOM 697 N N . ALA A 1 89 ? -15.105 16.271 28.583 1.00 97.44 89 ALA A N 1
ATOM 698 C CA . ALA A 1 89 ? -15.855 15.491 29.561 1.00 97.44 89 ALA A CA 1
ATOM 699 C C . ALA A 1 89 ? -16.776 14.452 28.901 1.00 97.44 89 ALA A C 1
ATOM 701 O O . ALA A 1 89 ? -16.838 13.321 29.379 1.00 97.44 89 ALA A O 1
ATOM 702 N N . LEU A 1 90 ? -17.434 14.807 27.791 1.00 97.38 90 LEU A N 1
ATOM 703 C CA . LEU A 1 90 ? -18.258 13.880 27.010 1.00 97.38 90 LEU A CA 1
ATOM 704 C C . LEU A 1 90 ? -17.428 12.689 26.511 1.00 97.38 90 LEU A C 1
ATOM 706 O O . LEU A 1 90 ? -17.779 11.548 26.787 1.00 97.38 90 LEU A O 1
ATOM 710 N N . VAL A 1 91 ? -16.281 12.942 25.868 1.00 96.69 91 VAL A N 1
ATOM 711 C CA . VAL A 1 91 ? -15.389 11.878 25.365 1.00 96.69 91 VAL A CA 1
ATOM 712 C C . VAL A 1 91 ? -14.904 10.967 26.492 1.00 96.69 91 VAL A C 1
ATOM 714 O O . VAL A 1 91 ? -14.894 9.746 26.341 1.00 96.69 91 VAL A O 1
ATOM 717 N N . ILE A 1 92 ? -14.503 11.546 27.630 1.00 95.56 92 ILE A N 1
ATOM 718 C CA . ILE A 1 92 ? -14.040 10.779 28.793 1.00 95.56 92 ILE A CA 1
ATOM 719 C C . ILE A 1 92 ? -15.165 9.893 29.331 1.00 95.56 92 ILE A C 1
ATOM 721 O O . ILE A 1 92 ? -14.939 8.711 29.581 1.00 95.56 92 ILE A O 1
ATOM 725 N N . TYR A 1 93 ? -16.370 10.442 29.491 1.00 94.81 93 TYR A N 1
ATOM 726 C CA . TYR A 1 93 ? -17.525 9.685 29.962 1.00 94.81 93 TYR A CA 1
ATOM 727 C C . TYR A 1 93 ? -17.835 8.517 29.021 1.00 94.81 93 TYR A C 1
ATOM 729 O O . TYR A 1 93 ? -17.890 7.368 29.455 1.00 94.81 93 TYR A O 1
ATOM 737 N N . GLU A 1 94 ? -17.976 8.788 27.725 1.00 93.06 94 GLU A N 1
ATOM 738 C CA . GLU A 1 94 ? -18.344 7.766 26.746 1.00 93.06 94 GLU A CA 1
ATOM 739 C C . GLU A 1 94 ? -17.291 6.651 26.652 1.00 93.06 94 GLU A C 1
ATOM 741 O O . GLU A 1 94 ? -17.652 5.482 26.548 1.00 93.06 94 GLU A O 1
ATOM 746 N N . GLN A 1 95 ? -15.997 6.972 26.772 1.00 87.00 95 GLN A N 1
ATOM 747 C CA . GLN A 1 95 ? -14.921 5.971 26.807 1.00 87.00 95 GLN A CA 1
ATOM 748 C C . GLN A 1 95 ? -14.907 5.132 28.091 1.00 87.00 95 GLN A C 1
ATOM 750 O O . GLN A 1 95 ? -14.635 3.932 28.044 1.00 87.00 95 GLN A O 1
ATOM 755 N N . LEU A 1 96 ? -15.180 5.741 29.247 1.00 87.12 96 LEU A N 1
ATOM 756 C CA . LEU A 1 96 ? -15.175 5.027 30.525 1.00 87.12 96 LEU A CA 1
ATOM 757 C C . LEU A 1 96 ? -16.407 4.134 30.700 1.00 87.12 96 LEU A C 1
ATOM 759 O O . LEU A 1 96 ? -16.283 3.043 31.255 1.00 87.12 96 LEU A O 1
ATOM 763 N N . PHE A 1 97 ? -17.570 4.584 30.227 1.00 86.50 97 PHE A N 1
ATOM 764 C CA . PHE A 1 97 ? -18.854 3.915 30.453 1.00 86.50 97 PHE A CA 1
ATOM 765 C C . PHE A 1 97 ? -19.397 3.175 29.223 1.00 86.50 97 PHE A C 1
ATOM 767 O O . PHE A 1 97 ? -20.332 2.388 29.359 1.00 86.50 97 PHE A O 1
ATOM 774 N N . GLY A 1 98 ? -18.820 3.383 28.034 1.00 82.19 98 GLY A N 1
ATOM 775 C CA . GLY A 1 98 ? -19.220 2.698 26.800 1.00 82.19 98 GLY A CA 1
ATOM 776 C C . GLY A 1 98 ? -20.619 3.070 26.303 1.00 82.19 98 GLY A C 1
ATOM 777 O O . GLY A 1 98 ? -21.240 2.288 25.585 1.00 82.19 98 GLY A O 1
ATOM 778 N N . GLN A 1 99 ? -21.144 4.227 26.709 1.00 83.81 99 GLN A N 1
ATOM 779 C CA . GLN A 1 99 ? -22.485 4.696 26.362 1.00 83.81 99 GLN A CA 1
ATOM 780 C C . GLN A 1 99 ? -22.444 6.177 25.985 1.00 83.81 99 GLN A C 1
ATOM 782 O O . GLN A 1 99 ? -21.707 6.916 26.638 1.00 83.81 99 GLN A O 1
ATOM 787 N N . PRO A 1 100 ? -23.238 6.628 24.992 1.00 86.81 100 PRO A N 1
ATOM 788 C CA . PRO A 1 100 ? -23.287 8.031 24.600 1.00 86.81 100 PRO A CA 1
ATOM 789 C C . PRO A 1 100 ? -23.651 8.953 25.769 1.00 86.81 100 PRO A C 1
ATOM 791 O O . PRO A 1 100 ? -24.633 8.715 26.470 1.00 86.81 100 PRO A O 1
ATOM 794 N N . ALA A 1 101 ? -22.929 10.060 25.929 1.00 87.94 101 ALA A N 1
ATOM 795 C CA . ALA A 1 101 ? -23.154 11.060 26.975 1.00 87.94 101 ALA A CA 1
ATOM 796 C C . ALA A 1 101 ? -24.230 12.084 26.563 1.00 87.94 101 ALA A C 1
ATOM 798 O O . ALA A 1 101 ? -24.154 13.270 26.897 1.00 87.94 101 ALA A O 1
ATOM 799 N N . ARG A 1 102 ? -25.222 11.640 25.781 1.00 84.69 102 ARG A N 1
ATOM 800 C CA . ARG A 1 102 ? -26.280 12.505 25.254 1.00 84.69 102 ARG A CA 1
ATOM 801 C C . ARG A 1 102 ? -27.203 12.936 26.382 1.00 84.69 102 ARG A C 1
ATOM 803 O O . ARG A 1 102 ? -27.784 12.102 27.071 1.00 84.69 102 ARG A O 1
ATOM 810 N N . ALA A 1 103 ? -27.355 14.243 26.537 1.00 85.75 103 ALA A N 1
ATOM 811 C CA . ALA A 1 103 ? -28.214 14.835 27.549 1.00 85.75 103 ALA A CA 1
ATOM 812 C C . ALA A 1 103 ? -28.830 16.131 27.024 1.00 85.75 103 ALA A C 1
ATOM 814 O O . ALA A 1 103 ? -28.151 16.947 26.396 1.00 85.75 103 ALA A O 1
ATOM 815 N N . GLU A 1 104 ? -30.108 16.351 27.315 1.00 89.62 104 GLU A N 1
ATOM 816 C CA . GLU A 1 104 ? -30.704 17.670 27.126 1.00 89.62 104 GLU A CA 1
ATOM 817 C C . GLU A 1 104 ? -30.143 18.629 28.179 1.00 89.62 104 GLU A C 1
ATOM 819 O O . GLU A 1 104 ? -30.172 18.350 29.378 1.00 89.62 104 GLU A O 1
ATOM 824 N N . LEU A 1 105 ? -29.593 19.755 27.722 1.00 93.81 105 LEU A N 1
ATOM 825 C CA . LEU A 1 105 ? -29.049 20.782 28.601 1.00 93.81 105 LEU A CA 1
ATOM 826 C C . LEU A 1 105 ? -30.090 21.872 28.830 1.00 93.81 105 LEU A C 1
ATOM 828 O O . LEU A 1 105 ? -30.633 22.430 27.875 1.00 93.81 105 LEU A O 1
ATOM 832 N N . ASP A 1 106 ? -30.325 22.209 30.097 1.00 96.31 106 ASP A N 1
ATOM 833 C CA . ASP A 1 106 ? -31.170 23.344 30.452 1.00 96.31 106 ASP A CA 1
ATOM 834 C C . ASP A 1 106 ? -30.513 24.690 30.079 1.00 96.31 106 ASP A C 1
ATOM 836 O O . ASP A 1 106 ? -29.317 24.789 29.776 1.00 96.31 106 ASP A O 1
ATOM 840 N N . ALA A 1 107 ? -31.302 25.766 30.117 1.00 95.31 107 ALA A N 1
ATOM 841 C CA . ALA A 1 107 ? -30.834 27.104 29.754 1.00 95.31 107 ALA A CA 1
ATOM 842 C C . ALA A 1 107 ? -29.653 27.590 30.619 1.00 95.31 107 ALA A C 1
ATOM 844 O O . ALA A 1 107 ? -28.800 28.345 30.146 1.00 95.31 107 ALA A O 1
ATOM 845 N N . ARG A 1 108 ? -29.569 27.149 31.881 1.00 96.50 108 ARG A N 1
ATOM 846 C CA . ARG A 1 108 ? -28.500 27.542 32.807 1.00 96.50 108 ARG A CA 1
ATOM 847 C C . ARG A 1 108 ? -27.189 26.838 32.463 1.00 96.50 108 ARG A C 1
ATOM 849 O O . ARG A 1 108 ? -26.133 27.468 32.511 1.00 96.50 108 ARG A O 1
ATOM 856 N N . ALA A 1 109 ? -27.246 25.557 32.114 1.00 95.38 109 ALA A N 1
ATOM 857 C CA . ALA A 1 109 ? -26.110 24.772 31.653 1.00 95.38 109 ALA A CA 1
ATOM 858 C C . ALA A 1 109 ? -25.577 25.316 30.323 1.00 95.38 109 ALA A C 1
ATOM 860 O O . ALA A 1 109 ? -24.383 25.590 30.216 1.00 95.38 109 ALA A O 1
ATOM 861 N N . LEU A 1 110 ? -26.463 25.573 29.356 1.00 97.12 110 LEU A N 1
ATOM 862 C CA . LEU A 1 110 ? -26.104 26.177 28.068 1.00 97.12 110 LEU A CA 1
ATOM 863 C C . LEU A 1 110 ? -25.418 27.539 28.241 1.00 97.12 110 LEU A C 1
ATOM 865 O O . LEU A 1 110 ? -24.362 27.779 27.656 1.00 97.12 110 LEU A O 1
ATOM 869 N N . SER A 1 111 ? -25.956 28.395 29.117 1.00 96.56 111 SER A N 1
ATOM 870 C CA . SER A 1 111 ? -25.361 29.698 29.433 1.00 96.56 111 SER A CA 1
ATOM 871 C C . SER A 1 111 ? -23.962 29.574 30.051 1.00 96.56 111 SER A C 1
ATOM 873 O O . SER A 1 111 ? -23.046 30.271 29.623 1.00 96.56 111 SER A O 1
ATOM 875 N N . ARG A 1 112 ? -23.751 28.648 30.999 1.00 96.06 112 ARG A N 1
ATOM 876 C CA . ARG A 1 112 ? -22.427 28.404 31.611 1.00 96.06 112 ARG A CA 1
ATOM 877 C C . ARG A 1 112 ? -21.387 27.898 30.616 1.00 96.06 112 ARG A C 1
ATOM 879 O O . ARG A 1 112 ? -20.208 28.209 30.758 1.00 96.06 112 ARG A O 1
ATOM 886 N N . LEU A 1 113 ? -21.817 27.100 29.643 1.00 96.38 113 LEU A N 1
ATOM 887 C CA . LEU A 1 113 ? -20.947 26.563 28.599 1.00 96.38 113 LEU A CA 1
ATOM 888 C C . LEU A 1 113 ? -20.715 27.548 27.448 1.00 96.38 113 LEU A C 1
ATOM 890 O O . LEU A 1 113 ? -19.842 27.299 26.621 1.00 96.38 113 LEU A O 1
ATOM 894 N N . ASN A 1 114 ? -21.464 28.656 27.413 1.00 96.31 114 ASN A N 1
ATOM 895 C CA . ASN A 1 114 ? -21.519 29.592 26.294 1.00 96.31 114 ASN A CA 1
ATOM 896 C C . ASN A 1 114 ? -21.874 28.891 24.969 1.00 96.31 114 ASN A C 1
ATOM 898 O O . ASN A 1 114 ? -21.196 29.059 23.956 1.00 96.31 114 ASN A O 1
ATOM 902 N N . LEU A 1 115 ? -22.918 28.060 25.002 1.00 96.94 115 LEU A N 1
ATOM 903 C CA . LEU A 1 115 ? -23.384 27.274 23.862 1.00 96.94 115 LEU A CA 1
ATOM 904 C C . LEU A 1 115 ? -24.857 27.536 23.575 1.00 96.94 115 LEU A C 1
ATOM 906 O O . LEU A 1 115 ? -25.671 27.692 24.484 1.00 96.94 115 LEU A O 1
ATOM 910 N N . THR A 1 116 ? -25.224 27.475 22.299 1.00 97.06 116 THR A N 1
ATOM 911 C CA . THR A 1 116 ? -26.620 27.242 21.914 1.00 97.06 116 THR A CA 1
ATOM 912 C C . THR A 1 116 ? -26.986 25.764 22.090 1.00 97.06 116 THR A C 1
ATOM 914 O O . THR A 1 116 ? -26.118 24.888 22.096 1.00 97.06 116 THR A O 1
ATOM 917 N N . ALA A 1 117 ? -28.285 25.454 22.165 1.00 95.75 117 ALA A N 1
ATOM 918 C CA . ALA A 1 117 ? -28.752 24.065 22.200 1.00 95.75 117 ALA A CA 1
ATOM 919 C C . ALA A 1 117 ? -28.285 23.258 20.973 1.00 95.75 117 ALA A C 1
ATOM 921 O O . ALA A 1 117 ? -28.009 22.066 21.082 1.00 95.75 117 ALA A O 1
ATOM 922 N N . GLN A 1 118 ? -28.162 23.910 19.810 1.00 95.75 118 GLN A N 1
ATOM 923 C CA . GLN A 1 118 ? -27.656 23.267 18.601 1.00 95.75 118 GLN A CA 1
ATOM 924 C C . GLN A 1 118 ? -26.166 22.942 18.713 1.00 95.75 118 GLN A C 1
ATOM 926 O O . GLN A 1 118 ? -25.778 21.808 18.458 1.00 95.75 118 GLN A O 1
ATOM 931 N N . GLN A 1 119 ? -25.351 23.894 19.166 1.00 97.38 119 GLN A N 1
ATOM 932 C CA . GLN A 1 119 ? -23.922 23.663 19.370 1.00 97.38 119 GLN A CA 1
ATOM 933 C C . GLN A 1 119 ? -23.662 22.582 20.424 1.00 97.38 119 GLN A C 1
ATOM 935 O O . GLN A 1 119 ? -22.790 21.741 20.233 1.00 97.38 119 GLN A O 1
ATOM 940 N N . ALA A 1 120 ? -24.454 22.528 21.499 1.00 97.50 120 ALA A N 1
ATOM 941 C CA . ALA A 1 120 ? -24.368 21.444 22.476 1.00 97.50 120 ALA A CA 1
ATOM 942 C C . ALA A 1 120 ? -24.635 20.064 21.844 1.00 97.50 120 ALA A C 1
ATOM 944 O O . ALA A 1 120 ? -23.888 19.122 22.109 1.00 97.50 120 ALA A O 1
ATOM 945 N N . ARG A 1 121 ? -25.640 19.947 20.961 1.00 96.19 121 ARG A N 1
ATOM 946 C CA . ARG A 1 121 ? -25.905 18.711 20.200 1.00 96.19 121 ARG A CA 1
ATOM 947 C C . ARG A 1 121 ? -24.771 18.354 19.240 1.00 96.19 121 ARG A C 1
ATOM 949 O O . ARG A 1 121 ? -24.443 17.174 19.124 1.00 96.19 121 ARG A O 1
ATOM 956 N N . THR A 1 122 ? -24.160 19.345 18.593 1.00 97.00 122 THR A N 1
ATOM 957 C CA . THR A 1 122 ? -22.966 19.154 17.757 1.00 97.00 122 THR A CA 1
ATOM 958 C C . THR A 1 122 ? -21.807 18.596 18.583 1.00 97.00 122 THR A C 1
ATOM 960 O O . THR A 1 122 ? -21.221 17.590 18.203 1.00 97.00 122 THR A O 1
ATOM 963 N N . LEU A 1 123 ? -21.524 19.152 19.768 1.00 98.00 123 LEU A N 1
ATOM 964 C CA . LEU A 1 123 ? -20.469 18.624 20.645 1.00 98.00 123 LEU A CA 1
ATOM 965 C C . LEU A 1 123 ? -20.766 17.196 21.132 1.00 98.00 123 LEU A C 1
ATOM 967 O O . LEU A 1 123 ? -19.871 16.356 21.129 1.00 98.00 123 LEU A O 1
ATOM 971 N N . GLN A 1 124 ? -22.012 16.893 21.508 1.00 96.81 124 GLN A N 1
ATOM 972 C CA . GLN A 1 124 ? -22.413 15.530 21.884 1.00 96.81 124 GLN A CA 1
ATOM 973 C C . GLN A 1 124 ? -22.253 14.546 20.717 1.00 96.81 124 GLN A C 1
ATOM 975 O O . GLN A 1 124 ? -21.754 13.443 20.912 1.00 96.81 124 GLN A O 1
ATOM 980 N N . SER A 1 125 ? -22.620 14.951 19.499 1.00 94.25 125 SER A N 1
ATOM 981 C CA . SER A 1 125 ? -22.468 14.120 18.297 1.00 94.25 125 SER A CA 1
ATOM 982 C C . SER A 1 125 ? -20.999 13.901 17.937 1.00 94.25 125 SER A C 1
ATOM 984 O O . SER A 1 125 ? -20.614 12.774 17.639 1.00 94.25 125 SER A O 1
ATOM 986 N N . ALA A 1 126 ? -20.168 14.940 18.052 1.00 94.94 126 ALA A N 1
ATOM 987 C CA . ALA A 1 126 ? -18.729 14.865 17.830 1.00 94.94 126 ALA A CA 1
ATOM 988 C C . ALA A 1 126 ? -18.020 13.950 18.841 1.00 94.94 126 ALA A C 1
ATOM 990 O O . ALA A 1 126 ? -17.117 13.211 18.452 1.00 94.94 126 ALA A O 1
ATOM 991 N N . ALA A 1 127 ? -18.435 13.968 20.114 1.00 95.62 127 ALA A N 1
ATOM 992 C CA . ALA A 1 127 ? -17.955 13.019 21.118 1.00 95.62 127 ALA A CA 1
ATOM 993 C C . ALA A 1 127 ? -18.333 11.585 20.726 1.00 95.62 127 ALA A C 1
ATOM 995 O O . ALA A 1 127 ? -17.447 10.756 20.523 1.00 95.62 127 ALA A O 1
ATOM 996 N N . THR A 1 128 ? -19.626 11.336 20.490 1.00 92.25 128 THR A N 1
ATOM 997 C CA . THR A 1 128 ? -20.143 10.020 20.097 1.00 92.25 128 THR A CA 1
ATOM 998 C C . THR A 1 128 ? -19.413 9.491 18.856 1.00 92.25 128 THR A C 1
ATOM 1000 O O . THR A 1 128 ? -18.966 8.351 18.847 1.00 92.25 128 THR A O 1
ATOM 1003 N N . ALA A 1 129 ? -19.193 10.323 17.833 1.00 88.56 129 ALA A N 1
ATOM 1004 C CA . ALA A 1 129 ? -18.521 9.926 16.595 1.00 88.56 129 ALA A CA 1
ATOM 1005 C C . ALA A 1 129 ? -17.099 9.375 16.806 1.00 88.56 129 ALA A C 1
ATOM 1007 O O . ALA A 1 129 ? -16.657 8.528 16.031 1.00 88.56 129 ALA A O 1
ATOM 1008 N N . VAL A 1 130 ? -16.387 9.828 17.845 1.00 86.94 130 VAL A N 1
ATOM 1009 C CA . VAL A 1 130 ? -15.029 9.352 18.155 1.00 86.94 130 VAL A CA 1
ATOM 1010 C C . VAL A 1 130 ? -14.994 8.266 19.238 1.00 86.94 130 VAL A C 1
ATOM 1012 O O . VAL A 1 130 ? -13.925 7.718 19.504 1.00 86.94 130 VAL A O 1
ATOM 1015 N N . THR A 1 131 ? -16.131 7.935 19.865 1.00 83.19 131 THR A N 1
ATOM 1016 C CA . THR A 1 131 ? -16.222 6.955 20.965 1.00 83.19 131 THR A CA 1
ATOM 1017 C C . THR A 1 131 ? -17.114 5.744 20.675 1.00 83.19 131 THR A C 1
ATOM 1019 O O . THR A 1 131 ? -16.855 4.679 21.230 1.00 83.19 131 THR A O 1
ATOM 1022 N N . THR A 1 132 ? -18.110 5.836 19.783 1.00 64.12 132 THR A N 1
ATOM 1023 C CA . THR A 1 132 ? -19.021 4.726 19.427 1.00 64.12 132 THR A CA 1
ATOM 1024 C C . THR A 1 132 ? -18.449 3.739 18.421 1.00 64.12 132 THR A C 1
ATOM 1026 O O . THR A 1 132 ? -19.185 2.933 17.853 1.00 64.12 132 THR A O 1
ATOM 1029 N N . VAL A 1 133 ? -17.132 3.727 18.235 1.00 45.94 133 VAL A N 1
ATOM 1030 C CA . VAL A 1 133 ? -16.465 2.527 17.734 1.00 45.94 133 VAL A CA 1
ATOM 1031 C C . VAL A 1 133 ? -16.514 1.499 18.869 1.00 45.94 133 VAL A C 1
ATOM 1033 O O . VAL A 1 133 ? -15.610 1.407 19.697 1.00 45.94 133 VAL A O 1
ATOM 1036 N N . THR A 1 134 ? -17.633 0.774 18.968 1.00 35.50 134 THR A N 1
ATOM 1037 C CA . THR A 1 134 ? -17.782 -0.365 19.877 1.00 35.50 134 THR A CA 1
ATOM 1038 C C . THR A 1 134 ? -16.647 -1.358 19.601 1.00 35.50 134 THR A C 1
ATOM 1040 O O . THR A 1 134 ? -16.395 -1.649 18.428 1.00 35.50 134 THR A O 1
ATOM 1043 N N . PRO A 1 135 ? -15.992 -1.937 20.627 1.00 34.91 135 PRO A N 1
ATOM 1044 C CA . PRO A 1 135 ? -15.095 -3.074 20.458 1.00 34.91 135 PRO A CA 1
ATOM 1045 C C . PRO A 1 135 ? -15.918 -4.326 20.111 1.00 34.91 135 PRO A C 1
ATOM 1047 O O . PRO A 1 135 ? -16.084 -5.239 20.913 1.00 34.91 135 PRO A O 1
ATOM 1050 N N . SER A 1 136 ? -16.487 -4.349 18.908 1.00 28.20 136 SER A N 1
ATOM 1051 C CA . SER A 1 136 ? -16.757 -5.593 18.196 1.00 28.20 136 SER A CA 1
ATOM 1052 C C . SER A 1 136 ? -15.432 -6.062 17.602 1.00 28.20 136 SER A C 1
ATOM 1054 O O . SER A 1 136 ? -14.590 -5.235 17.260 1.00 28.20 136 SER A O 1
ATOM 1056 N N . GLN A 1 137 ? -15.217 -7.373 17.577 1.00 35.22 137 GLN A N 1
ATOM 1057 C CA . GLN A 1 137 ? -13.983 -8.002 17.117 1.00 35.22 137 GLN A CA 1
ATOM 1058 C C . GLN A 1 137 ? -13.445 -7.347 15.830 1.00 35.22 137 GLN A C 1
ATOM 1060 O O . GLN A 1 137 ? -14.063 -7.470 14.780 1.00 35.22 137 GLN A O 1
ATOM 1065 N N . ASP A 1 138 ? -12.332 -6.621 15.984 1.00 36.28 138 ASP A N 1
ATOM 1066 C CA . ASP A 1 138 ? -11.475 -5.992 14.967 1.00 36.28 138 ASP A CA 1
ATOM 1067 C C . ASP A 1 138 ? -12.149 -5.572 13.637 1.00 36.28 138 ASP A C 1
ATOM 1069 O O . ASP A 1 138 ? -12.174 -6.339 12.674 1.00 36.28 138 ASP A O 1
ATOM 1073 N N . PRO A 1 139 ? -12.453 -4.280 13.442 1.00 35.56 139 PRO A N 1
ATOM 1074 C CA . PRO A 1 139 ? -11.815 -3.543 12.375 1.00 35.56 139 PRO A CA 1
ATOM 1075 C C . PRO A 1 139 ? -10.483 -3.066 12.949 1.00 35.56 139 PRO A C 1
ATOM 1077 O O . PRO A 1 139 ? -10.437 -2.083 13.695 1.00 35.56 139 PRO A O 1
ATOM 1080 N N . ALA A 1 140 ? -9.404 -3.803 12.679 1.00 38.62 140 ALA A N 1
ATOM 1081 C CA . ALA A 1 140 ? -8.070 -3.331 13.016 1.00 38.62 140 ALA A CA 1
ATOM 1082 C C . ALA A 1 140 ? -7.972 -1.860 12.584 1.00 38.62 140 ALA A C 1
ATOM 1084 O O . ALA A 1 140 ? -8.324 -1.538 11.448 1.00 38.62 140 ALA A O 1
ATOM 1085 N N . GLN A 1 141 ? -7.505 -0.967 13.470 1.00 43.03 141 GLN A N 1
ATOM 1086 C CA . GLN A 1 141 ? -7.001 0.327 13.000 1.00 43.03 141 GLN A CA 1
ATOM 1087 C C . GLN A 1 141 ? -6.134 0.064 11.768 1.00 43.03 141 GLN A C 1
ATOM 1089 O O . GLN A 1 141 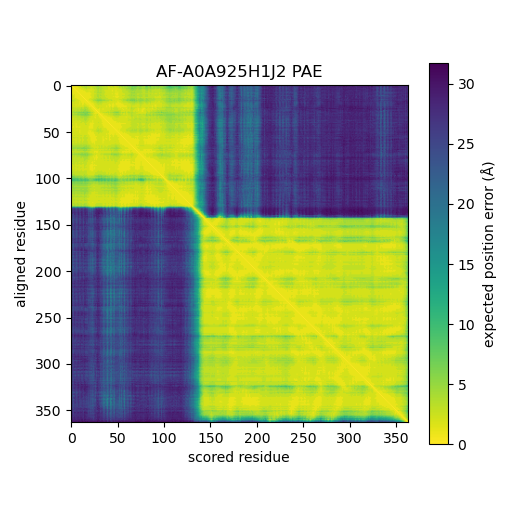? -5.424 -0.949 11.811 1.00 43.03 141 GLN A O 1
ATOM 1094 N N . PRO A 1 142 ? -6.149 0.917 10.728 1.00 51.91 142 PRO A N 1
ATOM 1095 C CA . PRO A 1 142 ? -5.311 0.730 9.559 1.00 51.91 142 PRO A CA 1
ATOM 1096 C C . PRO A 1 142 ? -3.871 0.592 10.028 1.00 51.91 142 PRO A C 1
ATOM 1098 O O . PRO A 1 142 ? -3.190 1.529 10.443 1.00 51.91 142 PRO A O 1
ATOM 1101 N N . LYS A 1 143 ? -3.444 -0.657 10.091 1.00 67.94 143 LYS A N 1
ATOM 1102 C CA . LYS A 1 143 ? -2.205 -1.066 10.707 1.00 67.94 143 LYS A CA 1
ATOM 1103 C C . LYS A 1 143 ? -1.667 -2.072 9.747 1.00 67.94 143 LYS A C 1
ATOM 1105 O O . LYS A 1 143 ? -2.302 -3.077 9.453 1.00 67.94 143 LYS A O 1
ATOM 1110 N N . MET A 1 144 ? -0.464 -1.794 9.293 1.00 84.06 144 MET A N 1
ATOM 1111 C CA . MET A 1 144 ? 0.315 -2.794 8.614 1.00 84.06 144 MET A CA 1
ATOM 1112 C C . MET A 1 144 ? 0.493 -4.000 9.548 1.00 84.06 144 MET A C 1
ATOM 1114 O O . MET A 1 144 ? 1.124 -3.909 10.607 1.00 84.06 144 MET A O 1
ATOM 1118 N N . ILE A 1 145 ? -0.124 -5.116 9.181 1.00 88.44 145 ILE A N 1
ATOM 1119 C CA . ILE A 1 145 ? -0.076 -6.389 9.884 1.00 88.44 145 ILE A CA 1
ATOM 1120 C C . ILE A 1 145 ? 1.037 -7.205 9.248 1.00 88.44 145 ILE A C 1
ATOM 1122 O O . ILE A 1 145 ? 1.045 -7.438 8.044 1.00 88.44 145 ILE A O 1
ATOM 1126 N N . ARG A 1 146 ? 1.990 -7.646 10.062 1.00 89.44 146 ARG A N 1
ATOM 1127 C CA . ARG A 1 146 ? 3.020 -8.584 9.626 1.00 89.44 146 ARG A CA 1
ATOM 1128 C C . ARG A 1 146 ? 2.502 -9.999 9.828 1.00 89.44 146 ARG A C 1
ATOM 1130 O O . ARG A 1 146 ? 2.216 -10.382 10.959 1.00 89.44 146 ARG A O 1
ATOM 1137 N N . GLU A 1 147 ? 2.437 -10.759 8.751 1.00 89.75 147 GLU A N 1
ATOM 1138 C CA . GLU A 1 147 ? 1.857 -12.097 8.698 1.00 89.75 147 GLU A CA 1
ATOM 1139 C C . GLU A 1 147 ? 2.860 -13.091 8.112 1.00 89.75 147 GLU A C 1
ATOM 1141 O O . GLU A 1 147 ? 3.843 -12.722 7.457 1.00 89.75 147 GLU A O 1
ATOM 1146 N N . THR A 1 148 ? 2.613 -14.375 8.352 1.00 92.06 148 THR A N 1
ATOM 1147 C CA . THR A 1 148 ? 3.397 -15.465 7.766 1.00 92.06 148 THR A CA 1
ATOM 1148 C C . THR A 1 148 ? 2.494 -16.531 7.172 1.00 92.06 148 THR A C 1
ATOM 1150 O O . THR A 1 148 ? 1.428 -16.809 7.716 1.00 92.06 148 THR A O 1
ATOM 1153 N N . LEU A 1 149 ? 2.950 -17.170 6.099 1.00 92.81 149 LEU A N 1
ATOM 1154 C CA . LEU A 1 149 ? 2.285 -18.297 5.447 1.00 92.81 149 LEU A CA 1
ATOM 1155 C C . LEU A 1 149 ? 3.308 -19.359 5.033 1.00 92.81 149 LEU A C 1
ATOM 1157 O O . LEU A 1 149 ? 4.503 -19.077 4.949 1.00 92.81 149 LEU A O 1
ATOM 1161 N N . MET A 1 150 ? 2.849 -20.577 4.762 1.00 93.50 150 MET A N 1
ATOM 1162 C CA . MET A 1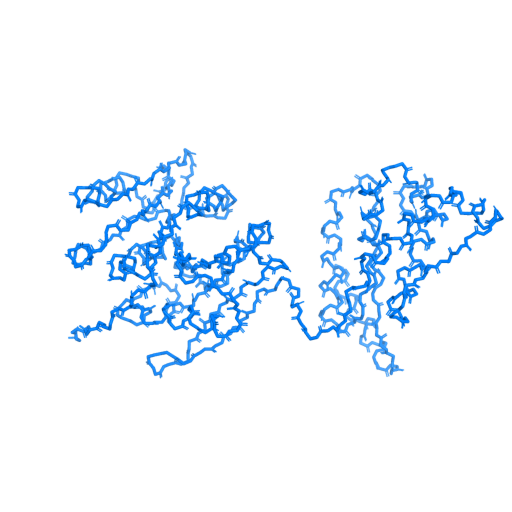 150 ? 3.670 -21.619 4.142 1.00 93.50 150 MET A CA 1
ATOM 1163 C C . MET A 1 150 ? 3.512 -21.538 2.620 1.00 93.50 150 MET A C 1
ATOM 1165 O O . MET A 1 150 ? 2.392 -21.617 2.130 1.00 93.50 150 MET A O 1
ATOM 1169 N N . SER A 1 151 ? 4.609 -21.390 1.878 1.00 92.62 151 SER A N 1
ATOM 1170 C CA . SER A 1 151 ? 4.606 -21.402 0.406 1.00 92.62 151 SER A CA 1
ATOM 1171 C C . SER A 1 151 ? 5.910 -21.999 -0.115 1.00 92.62 151 SER A C 1
ATOM 1173 O O . SER A 1 151 ? 6.988 -21.721 0.420 1.00 92.62 151 SER A O 1
ATOM 1175 N N . GLY A 1 152 ? 5.816 -22.890 -1.106 1.00 88.38 152 GLY A N 1
ATOM 1176 C CA . GLY A 1 152 ? 6.971 -23.625 -1.637 1.00 88.38 152 GLY A CA 1
ATOM 1177 C C . GLY A 1 152 ? 7.761 -24.395 -0.567 1.00 88.38 152 GLY A C 1
ATOM 1178 O O . GLY A 1 152 ? 8.989 -24.464 -0.634 1.00 88.38 152 GLY A O 1
ATOM 1179 N N . GLY A 1 153 ? 7.079 -24.901 0.471 1.00 89.19 153 GLY A N 1
ATOM 1180 C CA . GLY A 1 153 ? 7.697 -25.603 1.606 1.00 89.19 153 GLY A CA 1
ATOM 1181 C C . GLY A 1 153 ? 8.506 -24.715 2.560 1.00 89.19 153 GLY A C 1
ATOM 1182 O O . GLY A 1 153 ? 9.271 -25.235 3.371 1.00 89.19 153 GLY A O 1
ATOM 1183 N N . LYS A 1 154 ? 8.374 -23.386 2.470 1.00 90.62 154 LYS A N 1
ATOM 1184 C CA . LYS A 1 154 ? 9.059 -22.423 3.341 1.00 90.62 154 LYS A CA 1
ATOM 1185 C C . LYS A 1 154 ? 8.056 -21.533 4.062 1.00 90.62 154 LYS A C 1
ATOM 1187 O O . LYS A 1 154 ? 7.055 -21.116 3.482 1.00 90.62 154 LYS A O 1
ATOM 1192 N N . THR A 1 155 ? 8.375 -21.157 5.298 1.00 92.94 155 THR A N 1
ATOM 1193 C CA . THR A 1 155 ? 7.679 -20.061 5.978 1.00 92.94 155 THR A CA 1
ATOM 1194 C C . THR A 1 155 ? 8.065 -18.746 5.310 1.00 92.94 155 THR A C 1
ATOM 1196 O O . THR A 1 155 ? 9.229 -18.347 5.321 1.00 92.94 155 THR A O 1
ATOM 1199 N N . ARG A 1 156 ? 7.083 -18.077 4.715 1.00 96.88 156 ARG A N 1
ATOM 1200 C CA . ARG A 1 156 ? 7.224 -16.796 4.030 1.00 96.88 156 ARG A CA 1
ATOM 1201 C C . ARG A 1 156 ? 6.513 -15.702 4.805 1.00 96.88 156 ARG A C 1
ATOM 1203 O O . ARG A 1 156 ? 5.475 -15.947 5.413 1.00 96.88 156 ARG A O 1
ATOM 1210 N N . ARG A 1 157 ? 7.075 -14.497 4.770 1.00 95.94 157 ARG A N 1
ATOM 1211 C CA . ARG A 1 157 ? 6.543 -13.316 5.449 1.00 95.94 157 ARG A CA 1
ATOM 1212 C C . ARG A 1 157 ? 5.942 -12.349 4.438 1.00 95.94 157 ARG A C 1
ATOM 1214 O O . ARG A 1 157 ? 6.487 -12.175 3.350 1.00 95.94 157 ARG A O 1
ATOM 1221 N N . TYR A 1 158 ? 4.843 -11.714 4.816 1.00 97.75 158 TYR A N 1
ATOM 1222 C CA . TYR A 1 158 ? 4.265 -10.600 4.079 1.00 97.75 158 TYR A CA 1
ATOM 1223 C C . TYR A 1 158 ? 3.676 -9.571 5.044 1.00 97.75 158 TYR A C 1
ATOM 1225 O O . TYR A 1 158 ? 3.431 -9.852 6.220 1.00 97.75 158 TYR A O 1
ATOM 1233 N N . TYR A 1 159 ? 3.465 -8.367 4.536 1.00 97.38 159 TYR A N 1
ATOM 1234 C CA . TYR A 1 159 ? 2.861 -7.254 5.243 1.00 97.38 159 TYR A CA 1
ATOM 1235 C C . TYR A 1 159 ? 1.533 -6.918 4.579 1.00 97.38 159 TYR A C 1
ATOM 1237 O O . TYR A 1 159 ? 1.469 -6.699 3.375 1.00 97.38 159 TYR A O 1
ATOM 1245 N N . LEU A 1 160 ? 0.465 -6.905 5.359 1.00 96.88 160 LEU A N 1
ATOM 1246 C CA . LEU A 1 160 ? -0.884 -6.603 4.914 1.00 96.88 160 LEU A CA 1
ATOM 1247 C C . LEU A 1 160 ? -1.287 -5.239 5.453 1.00 96.88 160 LEU A C 1
ATOM 1249 O O . LEU A 1 160 ? -1.152 -4.994 6.646 1.00 96.88 160 LEU A O 1
ATOM 1253 N N . TYR A 1 161 ? -1.833 -4.379 4.606 1.00 95.62 161 TYR A N 1
ATOM 1254 C CA . TYR A 1 161 ? -2.550 -3.197 5.062 1.00 95.62 161 TYR A CA 1
ATOM 1255 C C . TYR A 1 161 ? -4.019 -3.316 4.681 1.00 95.62 161 TYR A C 1
ATOM 1257 O O . TYR A 1 161 ? -4.354 -3.539 3.515 1.00 95.62 161 TYR A O 1
ATOM 1265 N N . VAL A 1 162 ? -4.871 -3.185 5.694 1.00 91.44 162 VAL A N 1
ATOM 1266 C CA . VAL A 1 162 ? -6.325 -3.154 5.561 1.00 91.44 162 VAL A CA 1
ATOM 1267 C C . VAL A 1 162 ? -6.764 -1.730 5.882 1.00 91.44 162 VAL A C 1
ATOM 1269 O O . VAL A 1 162 ? -6.525 -1.297 7.011 1.00 91.44 162 VAL A O 1
ATOM 1272 N N . PRO A 1 163 ? -7.344 -0.997 4.920 1.00 86.81 163 PRO A N 1
ATOM 1273 C CA . PRO A 1 163 ? -7.836 0.350 5.174 1.00 86.81 163 PRO A CA 1
ATOM 1274 C C . PRO A 1 163 ? -9.059 0.304 6.097 1.00 86.81 163 PRO A C 1
ATOM 1276 O O . PRO A 1 163 ? -9.757 -0.714 6.142 1.00 86.81 163 PRO A O 1
ATOM 1279 N N . SER A 1 164 ? -9.372 1.404 6.791 1.00 81.12 164 SER A N 1
ATOM 1280 C CA . SER A 1 164 ? -10.540 1.444 7.698 1.00 81.12 164 SER A CA 1
ATOM 1281 C C . SER A 1 164 ? -11.864 1.186 6.973 1.00 81.12 164 SER A C 1
ATOM 1283 O O . SER A 1 164 ? -12.829 0.720 7.576 1.00 81.12 164 SER A O 1
ATOM 1285 N N . SER A 1 165 ? -11.916 1.494 5.676 1.00 81.19 165 SER A N 1
ATOM 1286 C CA . SER A 1 165 ? -13.034 1.191 4.788 1.00 81.19 165 SER A CA 1
ATOM 1287 C C . SER A 1 165 ? -12.499 0.593 3.494 1.00 81.19 165 SER A C 1
ATOM 1289 O O . SER A 1 165 ? -11.670 1.203 2.827 1.00 81.19 165 SER A O 1
ATOM 1291 N N . ILE A 1 166 ? -12.968 -0.599 3.129 1.00 84.44 166 ILE A N 1
ATOM 1292 C CA . ILE A 1 166 ? -12.614 -1.239 1.856 1.00 84.44 166 ILE A CA 1
ATOM 1293 C C . ILE A 1 166 ? -13.579 -0.736 0.779 1.00 84.44 166 ILE A C 1
ATOM 1295 O O . ILE A 1 166 ? -14.795 -0.721 0.991 1.00 84.44 166 ILE A O 1
ATOM 1299 N N . ALA A 1 167 ? -13.047 -0.358 -0.386 1.00 80.94 167 ALA A N 1
ATOM 1300 C CA . ALA A 1 167 ? -13.847 0.092 -1.518 1.00 80.94 167 ALA A CA 1
ATOM 1301 C C . ALA A 1 167 ? -14.859 -0.973 -1.956 1.00 80.94 167 ALA A C 1
ATOM 1303 O O . ALA A 1 167 ? -14.646 -2.178 -1.800 1.00 80.94 167 ALA A O 1
ATOM 1304 N N . THR A 1 168 ? -15.973 -0.540 -2.545 1.00 83.44 168 THR A N 1
ATOM 1305 C CA . THR A 1 168 ? -17.060 -1.441 -2.958 1.00 83.44 168 THR A CA 1
ATOM 1306 C C . THR A 1 168 ? -16.618 -2.464 -4.005 1.00 83.44 168 THR A C 1
ATOM 1308 O O . THR A 1 168 ? -17.098 -3.599 -3.986 1.00 83.44 168 THR A O 1
ATOM 1311 N N . ASP A 1 169 ? -15.678 -2.092 -4.877 1.00 87.44 169 ASP A N 1
ATOM 1312 C CA . ASP A 1 169 ? -15.075 -2.952 -5.897 1.00 87.44 169 ASP A CA 1
ATOM 1313 C C . ASP A 1 169 ? -13.887 -3.785 -5.379 1.00 87.44 169 ASP A C 1
ATOM 1315 O O . ASP A 1 169 ? -13.376 -4.624 -6.121 1.00 87.44 169 ASP A O 1
ATOM 1319 N N . LYS A 1 170 ? -13.512 -3.616 -4.101 1.00 92.00 170 LYS A N 1
ATOM 1320 C CA . LYS A 1 170 ? -12.605 -4.463 -3.303 1.00 92.00 170 LYS A CA 1
ATOM 1321 C C . LYS A 1 170 ? -11.269 -4.802 -3.995 1.00 92.00 170 LYS A C 1
ATOM 1323 O O . LYS A 1 170 ? -10.953 -5.990 -4.143 1.00 92.00 170 LYS A O 1
ATOM 1328 N N . PRO A 1 171 ? -10.489 -3.798 -4.438 1.00 98.00 171 PRO A N 1
ATOM 1329 C CA . PRO A 1 171 ? -9.231 -4.003 -5.145 1.00 98.00 171 PRO A CA 1
ATOM 1330 C C . PRO A 1 171 ? -8.112 -4.450 -4.195 1.00 98.00 171 PRO A C 1
ATOM 1332 O O . PRO A 1 171 ? -8.087 -4.073 -3.020 1.00 98.00 171 PRO A O 1
ATOM 1335 N N . LEU A 1 172 ? -7.150 -5.209 -4.727 1.00 98.69 172 LEU A N 1
ATOM 1336 C CA . LEU A 1 172 ? -5.932 -5.591 -4.010 1.00 98.69 172 LEU A CA 1
ATOM 1337 C C . LEU A 1 172 ? -4.692 -5.280 -4.848 1.00 98.69 172 LEU A C 1
ATOM 1339 O O . LEU A 1 172 ? -4.623 -5.653 -6.020 1.00 98.69 172 LEU A O 1
ATOM 1343 N N . VAL A 1 173 ? -3.693 -4.638 -4.237 1.00 98.88 173 VAL A N 1
ATOM 1344 C CA . VAL A 1 173 ? -2.396 -4.349 -4.866 1.00 98.88 173 VAL A CA 1
ATOM 1345 C C . VAL A 1 173 ? -1.281 -5.108 -4.148 1.00 98.88 173 VAL A C 1
ATOM 1347 O O . VAL A 1 173 ? -1.056 -4.931 -2.949 1.00 98.88 173 VAL A O 1
ATOM 1350 N N . VAL A 1 174 ? -0.551 -5.934 -4.897 1.00 98.88 174 VAL A N 1
ATOM 1351 C CA . VAL A 1 174 ? 0.697 -6.557 -4.447 1.00 98.88 174 VAL A CA 1
ATOM 1352 C C . VAL A 1 174 ? 1.851 -5.575 -4.659 1.00 98.88 174 VAL A C 1
ATOM 1354 O O . VAL A 1 174 ? 2.036 -5.074 -5.765 1.00 98.88 174 VAL A O 1
ATOM 1357 N N . LEU A 1 175 ? 2.632 -5.295 -3.617 1.00 98.88 175 LEU A N 1
ATOM 1358 C CA . LEU A 1 175 ? 3.687 -4.281 -3.601 1.00 98.88 175 LEU A CA 1
ATOM 1359 C C . LEU A 1 175 ? 5.076 -4.921 -3.468 1.00 98.88 175 LEU A C 1
ATOM 1361 O O . LEU A 1 175 ? 5.432 -5.437 -2.411 1.00 98.88 175 LEU A O 1
ATOM 1365 N N . LEU A 1 176 ? 5.882 -4.865 -4.530 1.00 98.81 176 LEU A N 1
ATOM 1366 C CA . LEU A 1 176 ? 7.192 -5.521 -4.602 1.00 98.81 176 LEU A CA 1
ATOM 1367 C C . LEU A 1 176 ? 8.332 -4.540 -4.307 1.00 98.81 176 LEU A C 1
ATOM 1369 O O . LEU A 1 176 ? 8.611 -3.624 -5.085 1.00 98.81 176 LEU A O 1
ATOM 1373 N N . HIS A 1 177 ? 8.981 -4.742 -3.161 1.00 98.06 177 HIS A N 1
ATOM 1374 C CA . HIS A 1 177 ? 9.984 -3.841 -2.593 1.00 98.06 177 HIS A CA 1
ATOM 1375 C C . HIS A 1 177 ? 11.277 -3.735 -3.436 1.00 98.06 177 HIS A C 1
ATOM 1377 O O . HIS A 1 177 ? 11.604 -4.660 -4.189 1.00 98.06 177 HIS A O 1
ATOM 1383 N N . PRO A 1 178 ? 12.046 -2.632 -3.308 1.00 96.50 178 PRO A N 1
ATOM 1384 C CA . PRO A 1 178 ? 13.354 -2.491 -3.953 1.00 96.50 178 PRO A CA 1
ATOM 1385 C C . PRO A 1 178 ? 14.406 -3.396 -3.297 1.00 96.50 178 PRO A C 1
ATOM 1387 O O . PRO A 1 178 ? 14.169 -3.978 -2.237 1.00 96.50 178 PRO A O 1
ATOM 1390 N N . SER A 1 179 ? 15.601 -3.481 -3.886 1.00 87.56 179 SER A N 1
ATOM 1391 C CA . SER A 1 179 ? 16.750 -4.109 -3.223 1.00 87.56 179 SER A CA 1
ATOM 1392 C C . SER A 1 179 ? 17.003 -3.458 -1.862 1.00 87.56 179 SER A C 1
ATOM 1394 O O . SER A 1 179 ? 16.912 -2.237 -1.741 1.00 87.56 179 SER A O 1
ATOM 1396 N N . ARG A 1 180 ? 17.354 -4.262 -0.857 1.00 80.50 180 ARG A N 1
ATOM 1397 C CA . ARG A 1 180 ? 17.560 -3.870 0.550 1.00 80.50 180 ARG A CA 1
ATOM 1398 C C . ARG A 1 180 ? 16.304 -3.396 1.279 1.00 80.50 180 ARG A C 1
ATOM 1400 O O . ARG A 1 180 ? 16.397 -3.003 2.437 1.00 80.50 180 ARG A O 1
ATOM 1407 N N . GLY A 1 181 ? 15.147 -3.450 0.624 1.00 83.62 181 GLY A N 1
ATOM 1408 C CA . GLY A 1 181 ? 13.850 -3.271 1.260 1.00 83.62 181 GLY A CA 1
ATOM 1409 C C . GLY A 1 181 ? 13.300 -4.574 1.834 1.00 83.62 181 GLY A C 1
ATOM 1410 O O . GLY A 1 181 ? 13.897 -5.645 1.713 1.00 83.62 181 GLY A O 1
ATOM 1411 N N . ASP A 1 182 ? 12.119 -4.460 2.424 1.00 91.56 182 ASP A N 1
ATOM 1412 C CA . ASP A 1 182 ? 11.239 -5.573 2.751 1.00 91.56 182 ASP A CA 1
ATOM 1413 C C . ASP A 1 182 ? 9.800 -5.207 2.356 1.00 91.56 182 ASP A C 1
ATOM 1415 O O . ASP A 1 182 ? 9.527 -4.095 1.884 1.00 91.56 182 ASP A O 1
ATOM 1419 N N . GLY A 1 183 ? 8.863 -6.131 2.533 1.00 89.31 183 GLY A N 1
ATOM 1420 C CA . GLY A 1 183 ? 7.469 -5.934 2.170 1.00 89.31 183 GLY A CA 1
ATOM 1421 C C . GLY A 1 183 ? 6.793 -4.761 2.890 1.00 89.31 183 GLY A C 1
ATOM 1422 O O . GLY A 1 183 ? 5.821 -4.216 2.373 1.00 89.31 183 GLY A O 1
ATOM 1423 N N . SER A 1 184 ? 7.321 -4.298 4.030 1.00 93.06 184 SER A N 1
ATOM 1424 C CA . SER A 1 184 ? 6.779 -3.133 4.739 1.00 93.06 184 SER A CA 1
ATOM 1425 C C . SER A 1 184 ? 7.073 -1.819 4.018 1.00 93.06 184 SER A C 1
ATOM 1427 O O . SER A 1 184 ? 6.281 -0.879 4.113 1.00 93.06 184 SER A O 1
ATOM 1429 N N . TYR A 1 185 ? 8.175 -1.756 3.260 1.00 91.00 185 TYR A N 1
ATOM 1430 C CA . TYR A 1 185 ? 8.670 -0.522 2.656 1.00 91.00 185 TYR A CA 1
ATOM 1431 C C . TYR A 1 185 ? 7.615 0.129 1.759 1.00 91.00 185 TYR A C 1
ATOM 1433 O O . TYR A 1 185 ? 7.176 1.242 2.039 1.00 91.00 185 TYR A O 1
ATOM 1441 N N . LEU A 1 186 ? 7.135 -0.573 0.728 1.00 96.38 186 LEU A N 1
ATOM 1442 C CA . LEU A 1 186 ? 6.126 -0.007 -0.170 1.00 96.38 186 LEU A CA 1
ATOM 1443 C C . LEU A 1 186 ? 4.748 0.087 0.484 1.00 96.38 186 LEU A C 1
ATOM 1445 O O . LEU A 1 186 ? 4.036 1.052 0.217 1.00 96.38 186 LEU A O 1
ATOM 1449 N N . VAL A 1 187 ? 4.384 -0.850 1.367 1.00 97.31 187 VAL A N 1
ATOM 1450 C CA . VAL A 1 187 ? 3.098 -0.780 2.079 1.00 97.31 187 VAL A CA 1
ATOM 1451 C C . VAL A 1 187 ? 3.020 0.512 2.895 1.00 97.31 187 VAL A C 1
ATOM 1453 O O . VAL A 1 187 ? 2.010 1.203 2.819 1.00 97.31 187 VAL A O 1
ATOM 1456 N N . SER A 1 188 ? 4.105 0.914 3.570 1.00 88.75 188 SER A N 1
ATOM 1457 C CA . SER A 1 188 ? 4.153 2.180 4.320 1.00 88.75 188 SER A CA 1
ATOM 1458 C C . SER A 1 188 ? 3.962 3.418 3.438 1.00 88.75 188 SER A C 1
ATOM 1460 O O . SER A 1 188 ? 3.379 4.400 3.878 1.00 88.75 188 SER A O 1
ATOM 1462 N N . LYS A 1 189 ? 4.421 3.380 2.181 1.00 93.75 189 LYS A N 1
ATOM 1463 C CA . LYS A 1 189 ? 4.322 4.506 1.235 1.00 93.75 189 LYS A CA 1
ATOM 1464 C C . LYS A 1 189 ? 2.977 4.557 0.509 1.00 93.75 189 LYS A C 1
ATOM 1466 O O . LYS A 1 189 ? 2.591 5.605 -0.002 1.00 93.75 189 LYS A O 1
ATOM 1471 N N . TRP A 1 190 ? 2.278 3.428 0.432 1.00 97.62 190 TRP A N 1
ATOM 1472 C CA . TRP A 1 190 ? 0.959 3.313 -0.190 1.00 97.62 190 TRP A CA 1
ATOM 1473 C C . TRP A 1 190 ? -0.195 3.457 0.808 1.00 97.62 190 TRP A C 1
ATOM 1475 O O . TRP A 1 190 ? -1.321 3.671 0.370 1.00 97.62 190 TRP A O 1
ATOM 1485 N N . GLN A 1 191 ? 0.058 3.363 2.118 1.00 93.00 191 GLN A N 1
ATOM 1486 C CA . GLN A 1 191 ? -0.993 3.283 3.138 1.00 93.00 191 GLN A CA 1
ATOM 1487 C C . GLN A 1 191 ? -1.978 4.466 3.106 1.00 93.00 191 GLN A C 1
ATOM 1489 O O . GLN A 1 191 ? -3.179 4.240 3.123 1.00 93.00 191 GLN A O 1
ATOM 1494 N N . ASP A 1 192 ? -1.508 5.708 2.944 1.00 86.88 192 ASP A N 1
ATOM 1495 C CA . ASP A 1 192 ? -2.390 6.888 2.938 1.00 86.88 192 ASP A CA 1
ATOM 1496 C C . ASP A 1 192 ? -3.298 6.922 1.697 1.00 86.88 192 ASP A C 1
ATOM 1498 O O . ASP A 1 192 ? -4.438 7.389 1.738 1.00 86.88 192 ASP A O 1
ATOM 1502 N N . LEU A 1 193 ? -2.788 6.427 0.565 1.00 92.31 193 LEU A N 1
ATOM 1503 C CA . LEU A 1 193 ? -3.570 6.250 -0.656 1.00 92.31 193 LEU A CA 1
ATOM 1504 C C . LEU A 1 193 ? -4.571 5.105 -0.485 1.00 92.31 193 LEU A C 1
ATOM 1506 O O . LEU A 1 193 ? -5.730 5.255 -0.852 1.00 92.31 193 LEU A O 1
ATOM 1510 N N . ALA A 1 194 ? -4.145 3.992 0.108 1.00 96.06 194 ALA A N 1
ATOM 1511 C CA . ALA A 1 194 ? -5.010 2.857 0.390 1.00 96.06 194 ALA A CA 1
ATOM 1512 C C . ALA A 1 194 ? -6.139 3.199 1.361 1.00 96.06 194 ALA A C 1
ATOM 1514 O O . ALA A 1 194 ? -7.260 2.757 1.137 1.00 96.06 194 ALA A O 1
ATOM 1515 N N . GLU A 1 195 ? -5.873 4.015 2.379 1.00 89.06 195 GLU A N 1
ATOM 1516 C CA . GLU A 1 195 ? -6.883 4.500 3.319 1.00 89.06 195 GLU A CA 1
ATOM 1517 C C . GLU A 1 195 ? -7.925 5.374 2.620 1.00 89.06 195 GLU A C 1
ATOM 1519 O O . GLU A 1 195 ? -9.125 5.182 2.792 1.00 89.06 195 GLU A O 1
ATOM 1524 N N . ARG A 1 196 ? -7.469 6.310 1.778 1.00 89.62 196 ARG A N 1
ATOM 1525 C CA . ARG A 1 196 ? -8.352 7.213 1.030 1.00 89.62 196 ARG A CA 1
ATOM 1526 C C . ARG A 1 196 ? -9.213 6.481 0.001 1.00 89.62 196 ARG A C 1
ATOM 1528 O O . ARG A 1 196 ? -10.365 6.850 -0.203 1.00 89.62 196 ARG A O 1
ATOM 1535 N N . GLU A 1 197 ? -8.638 5.498 -0.680 1.00 93.75 197 GLU A N 1
ATOM 1536 C CA . GLU A 1 197 ? -9.246 4.843 -1.844 1.00 93.75 197 GLU A CA 1
ATOM 1537 C C . GLU A 1 197 ? -9.836 3.464 -1.512 1.00 93.75 197 GLU A C 1
ATOM 1539 O O . GLU A 1 197 ? -10.411 2.821 -2.383 1.00 93.75 197 GLU A O 1
ATOM 1544 N N . GLY A 1 198 ? -9.683 2.988 -0.274 1.00 93.19 198 GLY A N 1
ATOM 1545 C CA . GLY A 1 198 ? -10.173 1.692 0.189 1.00 93.19 198 GLY A CA 1
ATOM 1546 C C . GLY A 1 198 ? -9.493 0.478 -0.454 1.00 93.19 198 GLY A C 1
ATOM 1547 O O . GLY A 1 198 ? -10.164 -0.497 -0.799 1.00 93.19 198 GLY A O 1
ATOM 1548 N N . ILE A 1 199 ? -8.167 0.524 -0.610 1.00 97.06 199 ILE A N 1
ATOM 1549 C CA . ILE A 1 199 ? -7.359 -0.502 -1.292 1.00 97.06 199 ILE A CA 1
ATOM 1550 C C . ILE A 1 199 ? -6.737 -1.473 -0.282 1.00 97.06 199 ILE A C 1
ATOM 1552 O O . ILE A 1 199 ? -6.055 -1.053 0.649 1.00 97.06 199 ILE A O 1
ATOM 1556 N N . LEU A 1 200 ? -6.874 -2.782 -0.503 1.00 97.50 200 LEU A N 1
ATOM 1557 C CA . LEU A 1 200 ? -6.090 -3.777 0.238 1.00 97.50 200 LEU A CA 1
ATOM 1558 C C . LEU A 1 200 ? -4.662 -3.840 -0.316 1.00 97.50 200 LEU A C 1
ATOM 1560 O O . LEU A 1 200 ? -4.470 -3.997 -1.522 1.00 97.50 200 LEU A O 1
ATOM 1564 N N . LEU A 1 201 ? -3.651 -3.764 0.551 1.00 98.62 201 LEU A N 1
ATOM 1565 C CA . LEU A 1 201 ? -2.247 -3.849 0.130 1.00 98.62 201 LEU A CA 1
ATOM 1566 C C . LEU A 1 201 ? -1.576 -5.099 0.681 1.00 98.62 201 LEU A C 1
ATOM 1568 O O . LEU A 1 201 ? -1.727 -5.421 1.858 1.00 98.62 201 LEU A O 1
ATOM 1572 N N . VAL A 1 202 ? -0.760 -5.747 -0.146 1.00 98.56 202 VAL A N 1
ATOM 1573 C CA . VAL A 1 202 ? 0.050 -6.903 0.251 1.00 98.56 202 VAL A CA 1
ATOM 1574 C C . VAL A 1 202 ? 1.493 -6.679 -0.173 1.00 98.56 202 VAL A C 1
ATOM 1576 O O . VAL A 1 202 ? 1.797 -6.681 -1.358 1.00 98.56 202 VAL A O 1
ATOM 1579 N N . GLY A 1 203 ? 2.394 -6.502 0.785 1.00 98.62 203 GLY A N 1
ATOM 1580 C CA . GLY A 1 203 ? 3.835 -6.401 0.576 1.00 98.62 203 GLY A CA 1
ATOM 1581 C C . GLY A 1 203 ? 4.549 -7.690 0.984 1.00 98.62 203 GLY A C 1
ATOM 1582 O O . GLY A 1 203 ? 4.826 -7.867 2.169 1.00 98.62 203 GLY A O 1
ATOM 1583 N N . PRO A 1 204 ? 4.819 -8.625 0.062 1.00 98.50 204 PRO A N 1
ATOM 1584 C CA . PRO A 1 204 ? 5.586 -9.832 0.357 1.00 98.50 204 PRO A CA 1
ATOM 1585 C C . PRO A 1 204 ? 7.085 -9.550 0.538 1.00 98.50 204 PRO A C 1
ATOM 1587 O O . PRO A 1 204 ? 7.627 -8.640 -0.086 1.00 98.50 204 PRO A O 1
ATOM 1590 N N . ASP A 1 205 ? 7.767 -10.381 1.329 1.00 97.31 205 ASP A N 1
ATOM 1591 C CA . ASP A 1 205 ? 9.231 -10.375 1.423 1.00 97.31 205 ASP A CA 1
ATOM 1592 C C . ASP A 1 205 ? 9.879 -11.310 0.400 1.00 97.31 205 ASP A C 1
ATOM 1594 O O . ASP A 1 205 ? 9.583 -12.516 0.347 1.00 97.31 205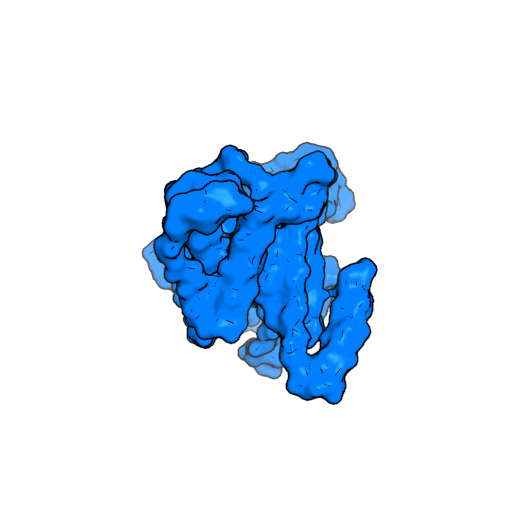 ASP A O 1
ATOM 1598 N N . ALA A 1 206 ? 10.862 -10.790 -0.333 1.00 96.19 206 ALA A N 1
ATOM 1599 C CA . ALA A 1 206 ? 11.829 -11.635 -1.019 1.00 96.19 206 ALA A CA 1
ATOM 1600 C C . ALA A 1 206 ? 12.638 -12.467 -0.005 1.00 96.19 206 ALA A C 1
ATOM 1602 O O . ALA A 1 206 ? 12.931 -12.021 1.106 1.00 96.19 206 ALA A O 1
ATOM 1603 N N . LEU A 1 207 ? 13.051 -13.678 -0.390 1.00 92.56 207 LEU A N 1
ATOM 1604 C CA . LEU A 1 207 ? 13.940 -14.512 0.434 1.00 92.56 207 LEU A CA 1
ATOM 1605 C C . LEU A 1 207 ? 15.315 -13.868 0.648 1.00 92.56 207 LEU A C 1
ATOM 1607 O O . LEU A 1 207 ? 15.979 -14.136 1.647 1.00 92.56 207 LEU A O 1
ATOM 1611 N N . ASN A 1 208 ? 15.747 -13.050 -0.308 1.00 89.00 208 ASN A N 1
ATOM 1612 C CA . ASN A 1 208 ? 16.952 -12.246 -0.227 1.00 89.00 208 ASN A CA 1
ATOM 1613 C C . ASN A 1 208 ? 16.559 -10.785 -0.452 1.00 89.00 208 ASN A C 1
ATOM 1615 O O . ASN A 1 208 ? 16.155 -10.426 -1.552 1.00 89.00 208 ASN A O 1
ATOM 1619 N N . SER A 1 209 ? 16.702 -9.932 0.562 1.00 85.94 209 SER A N 1
ATOM 1620 C CA . SER A 1 209 ? 16.309 -8.523 0.447 1.00 85.94 209 SER A CA 1
ATOM 1621 C C . SER A 1 209 ? 17.050 -7.783 -0.672 1.00 85.94 209 SER A C 1
ATOM 1623 O O . SER A 1 209 ? 16.509 -6.831 -1.222 1.00 85.94 209 SER A O 1
ATOM 1625 N N . GLU A 1 210 ? 18.248 -8.218 -1.076 1.00 84.69 210 GLU A N 1
ATOM 1626 C CA . GLU A 1 210 ? 19.012 -7.601 -2.169 1.00 84.69 210 GLU A CA 1
ATOM 1627 C C . GLU A 1 210 ? 18.388 -7.846 -3.555 1.00 84.69 210 GLU A C 1
ATOM 1629 O O . GLU A 1 210 ? 18.665 -7.085 -4.481 1.00 84.69 210 GLU A O 1
ATOM 1634 N N . LYS A 1 211 ? 17.574 -8.899 -3.738 1.00 88.50 211 LYS A N 1
ATOM 1635 C CA . LYS A 1 211 ? 17.031 -9.260 -5.059 1.00 88.50 211 LYS A CA 1
ATOM 1636 C C . LYS A 1 211 ? 15.788 -10.147 -5.011 1.00 88.50 211 LYS A C 1
ATOM 1638 O O . LYS A 1 211 ? 15.691 -11.070 -4.213 1.00 88.50 211 LYS A O 1
ATOM 1643 N N . TRP A 1 212 ? 14.933 -9.985 -6.014 1.00 96.88 212 TRP A N 1
ATOM 1644 C CA . TRP A 1 212 ? 13.866 -10.934 -6.328 1.00 96.88 212 TRP A CA 1
ATOM 1645 C C . TRP A 1 212 ? 14.364 -12.035 -7.270 1.00 96.88 212 TRP A C 1
ATOM 1647 O O . TRP A 1 212 ? 15.085 -11.754 -8.230 1.00 96.88 212 TRP A O 1
ATOM 1657 N N . SER A 1 213 ? 13.998 -13.294 -7.019 1.00 94.62 213 SER A N 1
ATOM 1658 C CA . SER A 1 213 ? 14.408 -14.437 -7.850 1.00 94.62 213 SER A CA 1
ATOM 1659 C C . SER A 1 213 ? 13.241 -15.378 -8.146 1.00 94.62 213 SER A C 1
ATOM 1661 O O . SER A 1 213 ? 12.665 -15.945 -7.231 1.00 94.62 213 SER A O 1
ATOM 1663 N N . ALA A 1 214 ? 12.933 -15.632 -9.420 1.00 92.75 214 ALA A N 1
ATOM 1664 C CA . ALA A 1 214 ? 12.047 -16.736 -9.810 1.00 92.75 214 ALA A CA 1
ATOM 1665 C C . ALA A 1 214 ? 12.865 -18.042 -9.961 1.00 92.75 214 ALA A C 1
ATOM 1667 O O . ALA A 1 214 ? 13.982 -17.972 -10.481 1.00 92.75 214 ALA A O 1
ATOM 1668 N N . PRO A 1 215 ? 12.360 -19.213 -9.525 1.00 92.75 215 PRO A N 1
ATOM 1669 C CA . PRO A 1 215 ? 11.033 -19.428 -8.931 1.00 92.75 215 PRO A CA 1
ATOM 1670 C C . PRO A 1 215 ? 10.918 -19.109 -7.436 1.00 92.75 215 PRO A C 1
ATOM 1672 O O . PRO A 1 215 ? 9.838 -19.167 -6.863 1.00 92.75 215 PRO A O 1
ATOM 1675 N N . ALA A 1 216 ? 12.036 -18.819 -6.772 1.00 93.50 216 ALA A N 1
ATOM 1676 C CA . ALA A 1 216 ? 12.102 -18.783 -5.314 1.00 93.50 216 ALA A CA 1
ATOM 1677 C C . ALA A 1 216 ? 11.127 -17.783 -4.654 1.00 93.50 216 ALA A C 1
ATOM 1679 O O . ALA A 1 216 ? 10.631 -18.050 -3.563 1.00 93.50 216 ALA A O 1
ATOM 1680 N N . ASP A 1 217 ? 10.842 -16.658 -5.304 1.00 96.38 217 ASP A N 1
ATOM 1681 C CA . ASP A 1 217 ? 9.989 -15.571 -4.818 1.00 96.38 217 ASP A CA 1
ATOM 1682 C C . ASP A 1 217 ? 8.696 -15.395 -5.626 1.00 96.38 217 ASP A C 1
ATOM 1684 O O . ASP A 1 217 ? 7.898 -14.511 -5.324 1.00 96.38 217 ASP A O 1
ATOM 1688 N N . GLY A 1 218 ? 8.472 -16.224 -6.645 1.00 94.94 218 GLY A N 1
ATOM 1689 C CA . GLY A 1 218 ? 7.287 -16.151 -7.490 1.00 94.94 218 GLY A CA 1
ATOM 1690 C C . GLY A 1 218 ? 7.390 -17.036 -8.735 1.00 94.94 218 GLY A C 1
ATOM 1691 O O . GLY A 1 218 ? 8.502 -17.399 -9.129 1.00 94.94 218 GLY A O 1
ATOM 1692 N N . PRO A 1 219 ? 6.250 -17.352 -9.368 1.00 95.50 219 PRO A N 1
ATOM 1693 C CA . PRO A 1 219 ? 4.954 -16.701 -9.150 1.00 95.50 219 PRO A CA 1
ATOM 1694 C C . PRO A 1 219 ? 4.160 -17.228 -7.942 1.00 95.50 219 PRO A C 1
ATOM 1696 O O . PRO A 1 219 ? 3.391 -16.470 -7.351 1.00 95.50 219 PRO A O 1
ATOM 1699 N N . ASP A 1 220 ? 4.411 -18.466 -7.509 1.00 95.94 220 ASP A N 1
ATOM 1700 C CA . ASP A 1 220 ? 3.635 -19.195 -6.492 1.00 95.94 220 ASP A CA 1
ATOM 1701 C C . ASP A 1 220 ? 3.478 -18.411 -5.190 1.00 95.94 220 ASP A C 1
ATOM 1703 O O . ASP A 1 220 ? 2.375 -18.261 -4.671 1.00 95.94 220 ASP A O 1
ATOM 1707 N N . PHE A 1 221 ? 4.571 -17.831 -4.689 1.00 97.31 221 PHE A N 1
ATOM 1708 C CA . PHE A 1 221 ? 4.528 -17.075 -3.443 1.00 97.31 221 PHE A CA 1
ATOM 1709 C C . PHE A 1 221 ? 3.647 -15.819 -3.535 1.00 97.31 221 PHE A C 1
ATOM 1711 O O . PHE A 1 221 ? 2.937 -15.500 -2.580 1.00 97.31 221 PHE A O 1
ATOM 1718 N N . LEU A 1 222 ? 3.643 -15.120 -4.676 1.00 98.25 222 LEU A N 1
ATOM 1719 C CA . LEU A 1 222 ? 2.772 -13.955 -4.858 1.00 98.25 222 LEU A CA 1
ATOM 1720 C C . LEU A 1 222 ? 1.302 -14.377 -4.882 1.00 98.25 222 LEU A C 1
ATOM 1722 O O . LEU A 1 222 ? 0.468 -13.734 -4.243 1.00 98.25 222 LEU A O 1
ATOM 1726 N N . ARG A 1 223 ? 0.996 -15.484 -5.566 1.00 97.38 223 ARG A N 1
ATOM 1727 C CA . ARG A 1 223 ? -0.343 -16.077 -5.579 1.00 97.38 223 ARG A CA 1
ATOM 1728 C C . ARG A 1 223 ? -0.775 -16.482 -4.170 1.00 97.38 223 ARG A C 1
ATOM 1730 O O . ARG A 1 223 ? -1.854 -16.093 -3.737 1.00 97.38 223 ARG A O 1
ATOM 1737 N N . ASP A 1 224 ? 0.070 -17.188 -3.426 1.00 97.75 224 ASP A N 1
ATOM 1738 C CA . ASP A 1 224 ? -0.246 -17.651 -2.071 1.00 97.75 224 ASP A CA 1
ATOM 1739 C C . ASP A 1 224 ? -0.460 -16.493 -1.089 1.00 97.75 224 ASP A C 1
ATOM 1741 O O . ASP A 1 224 ? -1.357 -16.562 -0.249 1.00 97.75 224 ASP A O 1
ATOM 1745 N N . ALA A 1 225 ? 0.304 -15.403 -1.215 1.00 98.06 225 ALA A N 1
ATOM 1746 C CA . ALA A 1 225 ? 0.091 -14.192 -0.425 1.00 98.06 225 ALA A CA 1
ATOM 1747 C C . ALA A 1 225 ? -1.265 -13.533 -0.728 1.00 98.06 225 ALA A C 1
ATOM 1749 O O . ALA A 1 225 ? -1.974 -13.139 0.199 1.00 98.06 225 ALA A O 1
ATOM 1750 N N . VAL A 1 226 ? -1.661 -13.458 -2.005 1.00 98.12 226 VAL A N 1
ATOM 1751 C CA . VAL A 1 226 ? -2.996 -12.977 -2.399 1.00 98.12 226 VAL A CA 1
ATOM 1752 C C . VAL A 1 226 ? -4.085 -13.878 -1.820 1.00 98.12 226 VAL A C 1
ATOM 1754 O O . VAL A 1 226 ? -5.018 -13.381 -1.191 1.00 98.12 226 VAL A O 1
ATOM 1757 N N . GLU A 1 227 ? -3.964 -15.197 -1.965 1.00 95.69 227 GLU A N 1
ATOM 1758 C CA . GLU A 1 227 ? -4.967 -16.136 -1.456 1.00 95.69 227 GLU A CA 1
ATOM 1759 C C . GLU A 1 227 ? -5.078 -16.135 0.072 1.00 95.69 227 GLU A C 1
ATOM 1761 O O . GLU A 1 227 ? -6.184 -16.208 0.607 1.00 95.69 227 GLU A O 1
ATOM 1766 N N . ALA A 1 228 ? -3.965 -15.970 0.792 1.00 94.31 228 ALA A N 1
ATOM 1767 C CA . ALA A 1 228 ? -3.979 -15.824 2.247 1.00 94.31 228 ALA A CA 1
ATOM 1768 C C . ALA A 1 228 ? -4.785 -14.593 2.697 1.00 94.31 228 ALA A C 1
ATOM 1770 O O . ALA A 1 228 ? -5.449 -14.626 3.735 1.00 94.31 228 ALA A O 1
ATOM 1771 N N . VAL A 1 229 ? -4.766 -13.513 1.910 1.00 94.69 229 VAL A N 1
ATOM 1772 C CA . VAL A 1 229 ? -5.586 -12.321 2.163 1.00 94.69 229 VAL A CA 1
ATOM 1773 C C . VAL A 1 229 ? -7.037 -12.556 1.760 1.00 94.69 229 VAL A C 1
ATOM 1775 O O . VAL A 1 229 ? -7.926 -12.221 2.536 1.00 94.69 229 VAL A O 1
ATOM 1778 N N . ARG A 1 230 ? -7.298 -13.204 0.619 1.00 92.31 230 ARG A N 1
ATOM 1779 C CA . ARG A 1 230 ? -8.658 -13.568 0.170 1.00 92.31 230 ARG A CA 1
ATOM 1780 C C . ARG A 1 230 ? -9.389 -14.496 1.141 1.00 92.31 230 ARG A C 1
ATOM 1782 O O . ARG A 1 230 ? -10.610 -14.442 1.234 1.00 92.31 230 ARG A O 1
ATOM 1789 N N . ALA A 1 231 ? -8.653 -15.330 1.873 1.00 87.38 231 ALA A N 1
ATOM 1790 C CA . ALA A 1 231 ? -9.213 -16.187 2.913 1.00 87.38 231 ALA A CA 1
ATOM 1791 C C . ALA A 1 231 ? -9.708 -15.400 4.141 1.00 87.38 231 ALA A C 1
ATOM 1793 O O . ALA A 1 231 ? -10.573 -15.883 4.867 1.00 87.38 231 ALA A O 1
ATOM 1794 N N . LYS A 1 232 ? -9.160 -14.200 4.383 1.00 86.00 232 LYS A N 1
ATOM 1795 C CA . LYS A 1 232 ? -9.476 -13.346 5.541 1.00 86.00 232 LYS A CA 1
ATOM 1796 C C . LYS A 1 232 ? -10.388 -12.166 5.182 1.00 86.00 232 LYS A C 1
ATOM 1798 O O . LYS A 1 232 ? -11.180 -11.733 6.011 1.00 86.00 232 LYS A O 1
ATOM 1803 N N . TYR A 1 233 ? -10.285 -11.650 3.957 1.00 85.94 233 TYR A N 1
ATOM 1804 C CA . TYR A 1 233 ? -10.953 -10.431 3.504 1.00 85.94 233 TYR A CA 1
ATOM 1805 C C . TYR A 1 233 ? -11.647 -10.645 2.162 1.00 85.94 233 TYR A C 1
ATOM 1807 O O . TYR A 1 233 ? -11.154 -11.344 1.278 1.00 85.94 233 TYR A O 1
ATOM 1815 N N . SER A 1 234 ? -12.787 -9.979 1.979 1.00 85.94 234 SER A N 1
ATOM 1816 C CA . SER A 1 234 ? -13.458 -9.951 0.680 1.00 85.94 234 SER A CA 1
ATOM 1817 C C . SER A 1 234 ? -12.638 -9.132 -0.318 1.00 85.94 234 SER A C 1
ATOM 1819 O O . SER A 1 234 ? -12.587 -7.911 -0.211 1.00 85.94 234 SER A O 1
ATOM 1821 N N . VAL A 1 235 ? -12.059 -9.801 -1.310 1.00 92.38 235 VAL A N 1
ATOM 1822 C CA . VAL A 1 235 ? -11.319 -9.196 -2.429 1.00 92.38 235 VAL A CA 1
ATOM 1823 C C . VAL A 1 235 ? -12.048 -9.529 -3.723 1.00 92.38 235 VAL A C 1
ATOM 1825 O O . VAL A 1 235 ? -12.493 -10.665 -3.902 1.00 92.38 235 VAL A O 1
ATOM 1828 N N . ASN A 1 236 ? -12.145 -8.574 -4.646 1.00 95.75 236 ASN A N 1
ATOM 1829 C CA . ASN A 1 236 ? -12.583 -8.865 -6.004 1.00 95.75 236 ASN A CA 1
ATOM 1830 C C . ASN A 1 236 ? -11.425 -9.518 -6.779 1.00 95.75 236 ASN A C 1
ATOM 1832 O O . ASN A 1 236 ? -10.444 -8.843 -7.099 1.00 95.75 236 ASN A O 1
ATOM 1836 N N . PRO A 1 237 ? -11.522 -10.811 -7.138 1.00 94.75 237 PRO A N 1
ATOM 1837 C CA . PRO A 1 237 ? -10.423 -11.519 -7.787 1.00 94.75 237 PRO A CA 1
ATOM 1838 C C . PRO A 1 237 ? -10.147 -11.014 -9.213 1.00 94.75 237 PRO A C 1
ATOM 1840 O O . PRO A 1 237 ? -9.112 -11.329 -9.785 1.00 94.75 237 PRO A O 1
ATOM 1843 N N . ARG A 1 238 ? -11.043 -10.209 -9.799 1.00 98.38 238 ARG A N 1
ATOM 1844 C CA . ARG A 1 238 ? -10.841 -9.587 -11.115 1.00 98.38 238 ARG A CA 1
ATOM 1845 C C . ARG A 1 238 ? -10.060 -8.271 -11.043 1.00 98.38 238 ARG A C 1
ATOM 1847 O O . ARG A 1 238 ? -9.701 -7.736 -12.088 1.00 98.38 238 ARG A O 1
ATOM 1854 N N . ARG A 1 239 ? -9.798 -7.758 -9.833 1.00 98.44 239 ARG A N 1
ATOM 1855 C CA . ARG A 1 239 ? -9.106 -6.488 -9.537 1.00 98.44 239 ARG A CA 1
ATOM 1856 C C . ARG A 1 239 ? -7.862 -6.724 -8.677 1.00 98.44 239 ARG A C 1
ATOM 1858 O O . ARG A 1 239 ? -7.649 -6.072 -7.654 1.00 98.44 239 ARG A O 1
ATOM 1865 N N . LEU A 1 240 ? -7.065 -7.705 -9.096 1.00 98.62 240 LEU A N 1
ATOM 1866 C CA . LEU A 1 240 ? -5.749 -7.997 -8.537 1.00 98.62 240 LEU A CA 1
ATOM 1867 C C . LEU A 1 240 ? -4.693 -7.251 -9.347 1.00 98.62 240 LEU A C 1
ATOM 1869 O O . LEU A 1 240 ? -4.592 -7.439 -10.560 1.00 98.62 240 LEU A O 1
ATOM 1873 N N . TYR A 1 241 ? -3.892 -6.431 -8.685 1.00 98.88 241 TYR A N 1
ATOM 1874 C CA . TYR A 1 241 ? -2.858 -5.626 -9.323 1.00 98.88 241 TYR A CA 1
ATOM 1875 C C . TYR A 1 241 ? -1.494 -5.904 -8.710 1.00 98.88 241 TYR A C 1
ATOM 1877 O O . TYR A 1 241 ? -1.390 -6.375 -7.576 1.00 98.88 241 TYR A O 1
ATOM 1885 N N . VAL A 1 242 ? -0.442 -5.540 -9.435 1.00 98.81 242 VAL A N 1
ATOM 1886 C CA . VAL A 1 242 ? 0.918 -5.541 -8.901 1.00 98.81 242 VAL A CA 1
ATOM 1887 C C . VAL A 1 242 ? 1.611 -4.218 -9.199 1.00 98.81 242 VAL A C 1
ATOM 1889 O O . VAL A 1 242 ? 1.507 -3.673 -10.299 1.00 98.81 242 VAL A O 1
ATOM 1892 N N . PHE A 1 243 ? 2.314 -3.695 -8.202 1.00 98.88 243 PHE A N 1
ATOM 1893 C CA . PHE A 1 243 ? 3.190 -2.544 -8.327 1.00 98.88 243 PHE A CA 1
ATOM 1894 C C . PHE A 1 243 ? 4.578 -2.871 -7.780 1.00 98.88 243 PHE A C 1
ATOM 1896 O O . PHE A 1 243 ? 4.707 -3.545 -6.758 1.00 98.88 243 PHE A O 1
ATOM 1903 N N . GLY A 1 244 ? 5.627 -2.383 -8.439 1.00 98.62 244 GLY A N 1
ATOM 1904 C CA . GLY A 1 244 ? 7.001 -2.589 -7.990 1.00 98.62 244 GLY A CA 1
ATOM 1905 C C . GLY A 1 244 ? 7.896 -1.371 -8.186 1.00 98.62 244 GLY A C 1
ATOM 1906 O O . GLY A 1 244 ? 7.687 -0.562 -9.088 1.00 98.62 244 GLY A O 1
ATOM 1907 N N . TYR A 1 245 ? 8.932 -1.275 -7.353 1.00 98.31 245 TYR A N 1
ATOM 1908 C CA . TYR A 1 245 ? 9.966 -0.241 -7.434 1.00 98.31 245 TYR A CA 1
ATOM 1909 C C . TYR A 1 245 ? 11.362 -0.873 -7.545 1.00 98.31 245 TYR A C 1
ATOM 1911 O O . TYR A 1 245 ? 11.678 -1.826 -6.830 1.00 98.31 245 TYR A O 1
ATOM 1919 N N . SER A 1 246 ? 12.204 -0.348 -8.446 1.00 95.38 246 SER A N 1
ATOM 1920 C CA . SER A 1 246 ? 13.598 -0.779 -8.654 1.00 95.38 246 SER A CA 1
ATOM 1921 C C . SER A 1 246 ? 13.683 -2.288 -8.949 1.00 95.38 246 SER A C 1
ATOM 1923 O O . SER A 1 246 ? 13.051 -2.749 -9.900 1.00 95.38 246 SER A O 1
ATOM 1925 N N . ALA A 1 247 ? 14.384 -3.092 -8.142 1.00 94.75 247 ALA A N 1
ATOM 1926 C CA . ALA A 1 247 ? 14.404 -4.554 -8.290 1.00 94.75 247 ALA A CA 1
ATOM 1927 C C . ALA A 1 247 ? 12.992 -5.183 -8.314 1.00 94.75 247 ALA A C 1
ATOM 1929 O O . ALA A 1 247 ? 12.727 -6.093 -9.103 1.00 94.75 247 ALA A O 1
ATOM 1930 N N . GLY A 1 248 ? 12.068 -4.671 -7.496 1.00 98.31 248 GLY A N 1
ATOM 1931 C CA . GLY A 1 248 ? 10.673 -5.106 -7.482 1.00 98.31 248 GLY A CA 1
ATOM 1932 C C . GLY A 1 248 ? 9.894 -4.683 -8.728 1.00 98.31 248 GLY A C 1
ATOM 1933 O O . GLY A 1 248 ? 8.954 -5.370 -9.111 1.00 98.31 248 GLY A O 1
ATOM 1934 N N . SER A 1 249 ? 10.309 -3.610 -9.409 1.00 98.06 249 SER A N 1
ATOM 1935 C CA . SER A 1 249 ? 9.706 -3.153 -10.670 1.00 98.06 249 SER A CA 1
ATOM 1936 C C . SER A 1 249 ? 9.913 -4.179 -11.783 1.00 98.06 249 SER A C 1
ATOM 1938 O O . SER A 1 249 ? 8.953 -4.668 -12.378 1.00 98.06 249 SER A O 1
ATOM 1940 N N . GLY A 1 250 ? 11.164 -4.606 -11.992 1.00 97.44 250 GLY A N 1
ATOM 1941 C CA . GLY A 1 250 ? 11.469 -5.677 -12.940 1.00 97.44 250 GLY A CA 1
ATOM 1942 C C . GLY A 1 250 ? 10.751 -6.981 -12.582 1.00 97.44 250 GLY A C 1
ATOM 1943 O O . GLY A 1 250 ? 10.223 -7.663 -13.459 1.00 97.44 250 GLY A O 1
ATOM 1944 N N . PHE A 1 251 ? 10.670 -7.327 -11.294 1.00 98.50 251 PHE A N 1
ATOM 1945 C CA . PHE A 1 251 ? 9.959 -8.533 -10.870 1.00 98.50 251 PHE A CA 1
ATOM 1946 C C . PHE A 1 251 ? 8.444 -8.445 -11.119 1.00 98.50 251 PHE A C 1
ATOM 1948 O O . PHE A 1 251 ? 7.878 -9.388 -11.664 1.00 98.50 251 PHE A O 1
ATOM 1955 N N . ALA A 1 252 ? 7.808 -7.303 -10.836 1.00 98.62 252 ALA A N 1
ATOM 1956 C CA . ALA A 1 252 ? 6.386 -7.064 -11.095 1.00 98.62 252 ALA A CA 1
ATOM 1957 C C . ALA A 1 252 ? 6.036 -7.221 -12.580 1.00 98.62 252 ALA A C 1
ATOM 1959 O O . ALA A 1 252 ? 5.061 -7.897 -12.919 1.00 98.62 252 ALA A O 1
ATOM 1960 N N . ILE A 1 253 ? 6.867 -6.664 -13.468 1.00 98.50 253 ILE A N 1
ATOM 1961 C CA . ILE A 1 253 ? 6.696 -6.812 -14.918 1.00 98.50 253 ILE A CA 1
ATOM 1962 C C . ILE A 1 253 ? 6.798 -8.288 -15.307 1.00 98.50 253 ILE A C 1
ATOM 1964 O O . ILE A 1 253 ? 5.907 -8.827 -15.957 1.00 98.50 253 ILE A O 1
ATOM 1968 N N . ASN A 1 254 ? 7.856 -8.968 -14.866 1.00 98.12 254 ASN A N 1
ATOM 1969 C CA . ASN A 1 254 ? 8.101 -10.365 -15.212 1.00 98.12 254 ASN A CA 1
ATOM 1970 C C . ASN A 1 254 ? 7.015 -11.321 -14.701 1.00 98.12 254 ASN A C 1
ATOM 1972 O O . ASN A 1 254 ? 6.618 -12.216 -15.442 1.00 98.12 254 ASN A O 1
ATOM 1976 N N . MET A 1 255 ? 6.520 -11.130 -13.477 1.00 97.81 255 MET A N 1
ATOM 1977 C CA . MET A 1 255 ? 5.434 -11.946 -12.924 1.00 97.81 255 MET A CA 1
ATOM 1978 C C . MET A 1 255 ? 4.111 -11.689 -13.642 1.00 97.81 255 MET A C 1
ATOM 1980 O O . MET A 1 255 ? 3.368 -12.629 -13.875 1.00 97.81 255 MET A O 1
ATOM 1984 N N . SER A 1 256 ? 3.848 -10.455 -14.074 1.00 97.81 256 SER A N 1
ATOM 1985 C CA . SER A 1 256 ? 2.642 -10.133 -14.853 1.00 97.81 256 SER A CA 1
ATOM 1986 C C . SER A 1 256 ? 2.695 -10.640 -16.291 1.00 97.81 256 SER A C 1
ATOM 1988 O O . SER A 1 256 ? 1.657 -10.831 -16.910 1.00 97.81 256 SER A O 1
ATOM 1990 N N . LEU A 1 257 ? 3.891 -10.829 -16.852 1.00 97.75 257 LEU A N 1
ATOM 1991 C CA . LEU A 1 257 ? 4.053 -11.495 -18.145 1.00 97.75 257 LEU A CA 1
ATOM 1992 C C . LEU A 1 257 ? 3.867 -13.006 -18.002 1.00 97.75 257 LEU A C 1
ATOM 1994 O O . LEU A 1 257 ? 3.175 -13.613 -18.811 1.00 97.75 257 LEU A O 1
ATOM 1998 N N . LEU A 1 258 ? 4.476 -13.599 -16.974 1.00 96.00 258 LEU A N 1
ATOM 1999 C CA . LEU A 1 258 ? 4.407 -15.035 -16.731 1.00 96.00 258 LEU A CA 1
ATOM 2000 C C . LEU A 1 258 ? 2.982 -15.475 -16.342 1.00 96.00 258 LEU A C 1
ATOM 2002 O O . LEU A 1 258 ? 2.426 -16.361 -16.979 1.00 96.00 258 LEU A O 1
ATOM 2006 N N . GLU A 1 259 ? 2.361 -14.781 -15.387 1.00 95.50 259 GLU A N 1
ATOM 2007 C CA . GLU A 1 259 ? 0.985 -14.998 -14.915 1.00 95.50 259 GLU A CA 1
ATOM 2008 C C . GLU A 1 259 ? 0.015 -13.996 -15.554 1.00 95.50 259 GLU A C 1
ATOM 2010 O O . GLU A 1 259 ? -0.708 -13.252 -14.881 1.00 95.50 259 GLU A O 1
ATOM 2015 N N . SER A 1 260 ? 0.027 -13.936 -16.889 1.00 95.31 260 SER A N 1
ATOM 2016 C CA . SER A 1 260 ? -0.685 -12.893 -17.641 1.00 95.31 260 SER A CA 1
ATOM 2017 C C . SER A 1 260 ? -2.203 -12.869 -17.443 1.00 95.31 260 SER A C 1
ATOM 2019 O O . SER A 1 260 ? -2.831 -11.835 -17.672 1.00 95.31 260 SER A O 1
ATOM 2021 N N . GLU A 1 261 ? -2.796 -13.961 -16.962 1.00 96.62 261 GLU A N 1
ATOM 2022 C CA . GLU A 1 261 ? -4.231 -14.080 -16.673 1.00 96.62 261 GLU A CA 1
ATOM 2023 C C . GLU A 1 261 ? -4.582 -13.949 -15.186 1.00 96.62 261 GLU A C 1
ATOM 2025 O O . GLU A 1 261 ? -5.759 -14.001 -14.830 1.00 96.62 261 GLU A O 1
ATOM 2030 N N . TYR A 1 262 ? -3.587 -13.741 -14.321 1.00 97.44 262 TYR A N 1
ATOM 2031 C CA . TYR A 1 262 ? -3.794 -13.653 -12.878 1.00 97.44 262 TYR A CA 1
ATOM 2032 C C . TYR A 1 262 ? -3.966 -12.209 -12.394 1.00 97.44 262 TYR A C 1
ATOM 2034 O O . TYR A 1 262 ? -4.897 -11.900 -11.652 1.00 97.44 262 TYR A O 1
ATOM 2042 N N . PHE A 1 263 ? -3.091 -11.301 -12.837 1.00 98.00 263 PHE A N 1
ATOM 2043 C CA . PHE A 1 263 ? -3.184 -9.876 -12.512 1.00 98.00 263 PHE A CA 1
ATOM 2044 C C . PHE A 1 263 ? -3.942 -9.119 -13.603 1.00 98.00 263 PHE A C 1
ATOM 2046 O O . PHE A 1 263 ? -3.692 -9.312 -14.793 1.00 98.00 263 PHE A O 1
ATOM 2053 N N . ALA A 1 264 ? -4.835 -8.210 -13.212 1.00 98.44 264 ALA A N 1
ATOM 2054 C CA . ALA A 1 264 ? -5.614 -7.364 -14.113 1.00 98.44 264 ALA A CA 1
ATOM 2055 C C . ALA A 1 264 ? -4.748 -6.325 -14.839 1.00 98.44 264 ALA A C 1
ATOM 2057 O O . ALA A 1 264 ? -4.918 -6.113 -16.044 1.00 98.44 264 ALA A O 1
ATOM 2058 N N . ALA A 1 265 ? -3.797 -5.722 -14.125 1.00 98.75 265 ALA A N 1
ATOM 2059 C CA . ALA A 1 265 ? -2.848 -4.737 -14.636 1.00 98.75 265 ALA A CA 1
ATOM 2060 C C . ALA A 1 265 ? -1.616 -4.646 -13.727 1.00 98.75 265 ALA A C 1
ATOM 2062 O O . ALA A 1 265 ? -1.670 -5.032 -12.554 1.00 98.75 265 ALA A O 1
ATOM 2063 N N . ALA A 1 266 ? -0.526 -4.096 -14.262 1.00 98.75 266 ALA A N 1
ATOM 2064 C CA . ALA A 1 266 ? 0.713 -3.902 -13.521 1.00 98.75 266 ALA A CA 1
ATOM 2065 C C . ALA A 1 266 ? 1.267 -2.488 -13.685 1.00 98.75 266 ALA A C 1
ATOM 2067 O O . ALA A 1 266 ? 1.196 -1.897 -14.762 1.00 98.75 266 ALA A O 1
ATOM 2068 N N . ALA A 1 267 ? 1.850 -1.957 -12.616 1.00 98.81 267 ALA A N 1
ATOM 2069 C CA . ALA A 1 267 ? 2.513 -0.663 -12.624 1.00 98.81 267 ALA A CA 1
ATOM 2070 C C . ALA A 1 267 ? 3.934 -0.763 -12.052 1.00 98.81 267 ALA A C 1
ATOM 2072 O O . ALA A 1 267 ? 4.240 -1.651 -11.259 1.00 98.81 267 ALA A O 1
ATOM 2073 N N . ALA A 1 268 ? 4.834 0.113 -12.484 1.00 98.56 268 ALA A N 1
ATOM 2074 C CA . ALA A 1 268 ? 6.251 -0.026 -12.167 1.00 98.56 268 ALA A CA 1
ATOM 2075 C C . ALA A 1 268 ? 6.961 1.335 -12.105 1.00 98.56 268 ALA A C 1
ATOM 2077 O O . ALA A 1 268 ? 6.668 2.221 -12.915 1.00 98.56 268 ALA A O 1
ATOM 2078 N N . PHE A 1 269 ? 7.884 1.496 -11.149 1.00 98.25 269 PHE A N 1
ATOM 2079 C CA . PHE A 1 269 ? 8.718 2.692 -11.002 1.00 98.25 269 PHE A CA 1
ATOM 2080 C C . PHE A 1 269 ? 10.226 2.399 -11.088 1.00 98.25 269 PHE A C 1
ATOM 2082 O O . PHE A 1 269 ? 10.730 1.431 -10.507 1.00 98.25 269 PHE A O 1
ATOM 2089 N N . ALA A 1 270 ? 10.941 3.306 -11.760 1.00 93.50 270 ALA A N 1
ATOM 2090 C CA . ALA A 1 270 ? 12.387 3.327 -12.008 1.00 93.50 270 ALA A CA 1
ATOM 2091 C C . ALA A 1 270 ? 12.889 2.311 -13.050 1.00 93.50 270 ALA A C 1
ATOM 2093 O O . ALA A 1 270 ? 13.334 2.707 -14.123 1.00 93.50 270 ALA A O 1
ATOM 2094 N N . SER A 1 271 ? 12.794 1.006 -12.786 1.00 91.69 271 SER A N 1
ATOM 2095 C CA . SER A 1 271 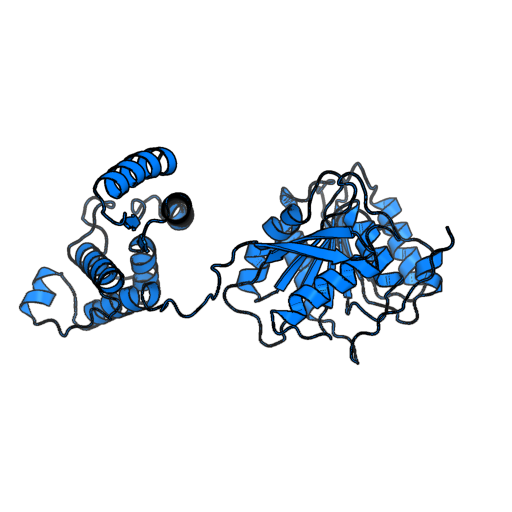? 13.292 -0.024 -13.715 1.00 91.69 271 SER A CA 1
ATOM 2096 C C . SER A 1 271 ? 12.187 -0.544 -14.637 1.00 91.69 271 SER A C 1
ATOM 2098 O O . SER A 1 271 ? 11.083 -0.826 -14.179 1.00 91.69 271 SER A O 1
ATOM 2100 N N . VAL A 1 272 ? 12.487 -0.740 -15.922 1.00 93.94 272 VAL A N 1
ATOM 2101 C CA . VAL A 1 272 ? 11.572 -1.350 -16.903 1.00 93.94 272 VAL A CA 1
ATOM 2102 C C . VAL A 1 272 ? 12.278 -2.534 -17.550 1.00 93.94 272 VAL A C 1
ATOM 2104 O O . VAL A 1 272 ? 12.612 -2.506 -18.722 1.00 93.94 272 VAL A O 1
ATOM 2107 N N . THR A 1 273 ? 12.569 -3.573 -16.771 1.00 94.44 273 THR A N 1
ATOM 2108 C CA . THR A 1 273 ? 13.301 -4.748 -17.265 1.00 94.44 273 THR A CA 1
ATOM 2109 C C . THR A 1 273 ? 12.396 -5.971 -17.298 1.00 94.44 273 THR A C 1
ATOM 2111 O O . THR A 1 273 ? 11.858 -6.379 -16.268 1.00 94.44 273 THR A O 1
ATOM 2114 N N . PHE A 1 274 ? 12.279 -6.612 -18.462 1.00 95.44 274 PHE A N 1
ATOM 2115 C CA . PHE A 1 274 ? 11.533 -7.859 -18.621 1.00 95.44 274 PHE A CA 1
ATOM 2116 C C . PHE A 1 274 ? 12.358 -8.945 -19.317 1.00 95.44 274 PHE A C 1
ATOM 2118 O O . PHE A 1 274 ? 13.336 -8.672 -20.008 1.00 95.44 274 PHE A O 1
ATOM 2125 N N . ARG A 1 275 ? 11.964 -10.203 -19.120 1.00 94.56 275 ARG A N 1
ATOM 2126 C CA . ARG A 1 275 ? 12.537 -11.367 -19.794 1.00 94.56 275 ARG A CA 1
ATOM 2127 C C . ARG A 1 275 ? 11.698 -11.691 -21.017 1.00 94.56 275 ARG A C 1
ATOM 2129 O O . ARG A 1 275 ? 10.506 -11.973 -20.897 1.00 94.56 275 ARG A O 1
ATOM 2136 N N . GLU A 1 276 ? 12.329 -11.733 -22.185 1.00 94.81 276 GLU A N 1
ATOM 2137 C CA . GLU A 1 276 ? 11.635 -12.039 -23.441 1.00 94.81 276 GLU A CA 1
ATOM 2138 C C . GLU A 1 276 ? 10.917 -13.389 -23.399 1.00 94.81 276 GLU A C 1
ATOM 2140 O O . GLU A 1 276 ? 9.785 -13.500 -23.858 1.00 94.81 276 GLU A O 1
ATOM 2145 N N . GLN A 1 277 ? 11.528 -14.390 -22.760 1.00 94.12 277 GLN A N 1
ATOM 2146 C CA . GLN A 1 277 ? 10.929 -15.713 -22.586 1.00 94.12 277 GLN A CA 1
ATOM 2147 C C . GLN A 1 277 ? 9.572 -15.668 -21.863 1.00 94.12 277 GLN A C 1
ATOM 2149 O O . GLN A 1 277 ? 8.695 -16.455 -22.194 1.00 94.12 277 GLN A O 1
ATOM 2154 N N . TYR A 1 278 ? 9.369 -14.734 -20.924 1.00 95.50 278 TYR A N 1
ATOM 2155 C CA . TYR A 1 278 ? 8.084 -14.565 -20.237 1.00 95.50 278 TYR A CA 1
ATOM 2156 C C . TYR A 1 278 ? 7.087 -13.803 -21.110 1.00 95.50 278 TYR A C 1
ATOM 2158 O O . TYR A 1 278 ? 5.924 -14.180 -21.191 1.00 95.50 278 TYR A O 1
ATOM 2166 N N . ALA A 1 279 ? 7.545 -12.785 -21.843 1.00 96.19 279 ALA A N 1
ATOM 2167 C CA . ALA A 1 279 ? 6.692 -12.074 -22.794 1.00 96.19 279 ALA A CA 1
ATOM 2168 C C . ALA A 1 279 ? 6.177 -12.977 -23.933 1.00 96.19 279 ALA A C 1
ATOM 2170 O O . ALA A 1 279 ? 5.067 -12.767 -24.424 1.00 96.19 279 ALA A O 1
ATOM 2171 N N . ASN A 1 280 ? 6.967 -13.976 -24.336 1.00 93.81 280 ASN A N 1
ATOM 2172 C CA . ASN A 1 280 ? 6.627 -14.911 -25.409 1.00 93.81 280 ASN A CA 1
ATOM 2173 C C . ASN A 1 280 ? 5.559 -15.937 -25.003 1.00 93.81 280 ASN A C 1
ATOM 2175 O O . ASN A 1 280 ? 4.822 -16.399 -25.869 1.00 93.81 280 ASN A O 1
ATOM 2179 N N . VAL A 1 281 ? 5.465 -16.287 -23.716 1.00 92.81 281 VAL A N 1
ATOM 2180 C CA . VAL A 1 281 ? 4.472 -17.256 -23.210 1.00 92.81 281 VAL A CA 1
ATOM 2181 C C . VAL A 1 281 ? 3.202 -16.597 -22.665 1.00 92.81 281 VAL A C 1
ATOM 2183 O O . VAL A 1 281 ? 2.228 -17.288 -22.392 1.00 92.81 281 VAL A O 1
ATOM 2186 N N . ALA A 1 282 ? 3.188 -15.268 -22.535 1.00 95.50 282 ALA A N 1
ATOM 2187 C CA . ALA A 1 282 ? 2.031 -14.508 -22.076 1.00 95.50 282 ALA A CA 1
ATOM 2188 C C . ALA A 1 282 ? 0.850 -14.620 -23.060 1.00 95.50 282 ALA A C 1
ATOM 2190 O O . ALA A 1 282 ? 0.874 -14.023 -24.150 1.00 95.50 282 ALA A O 1
ATOM 2191 N N . THR A 1 283 ? -0.192 -15.346 -22.649 1.00 94.12 283 THR A N 1
ATOM 2192 C CA . THR A 1 283 ? -1.435 -15.542 -23.411 1.00 94.12 283 THR A CA 1
ATOM 2193 C C . THR A 1 283 ? -2.258 -14.260 -23.472 1.00 94.12 283 THR A C 1
ATOM 2195 O O . THR A 1 283 ? -2.731 -13.876 -24.544 1.00 94.12 283 THR A O 1
ATOM 2198 N N . ARG A 1 284 ? -2.363 -13.532 -22.352 1.00 96.62 284 ARG A N 1
ATOM 2199 C CA . ARG A 1 284 ? -3.040 -12.234 -22.285 1.00 96.62 284 ARG A CA 1
ATOM 2200 C C . ARG A 1 284 ? -2.042 -11.091 -22.425 1.00 96.62 284 ARG A C 1
ATOM 2202 O O . ARG A 1 284 ? -1.012 -11.033 -21.757 1.00 96.62 284 ARG A O 1
ATOM 2209 N N . LYS A 1 285 ? -2.382 -10.098 -23.248 1.00 96.88 285 LYS A N 1
ATOM 2210 C CA . LYS A 1 285 ? -1.633 -8.836 -23.327 1.00 96.88 285 LYS A CA 1
ATOM 2211 C C . LYS A 1 285 ? -2.073 -7.891 -22.210 1.00 96.88 285 LYS A C 1
ATOM 2213 O O . LYS A 1 285 ? -2.870 -6.982 -22.425 1.00 96.88 285 LYS A O 1
ATOM 2218 N N . ALA A 1 286 ? -1.593 -8.170 -20.997 1.00 95.88 286 ALA A N 1
ATOM 2219 C CA . ALA A 1 286 ? -1.872 -7.363 -19.815 1.00 95.88 286 ALA A CA 1
ATOM 2220 C C . ALA A 1 286 ? -1.445 -5.894 -20.018 1.00 95.88 286 ALA A C 1
ATOM 2222 O O . ALA A 1 286 ? -0.400 -5.648 -20.627 1.00 95.88 286 ALA A O 1
ATOM 2223 N N . PRO A 1 287 ? -2.232 -4.918 -19.532 1.00 98.56 287 PRO A N 1
ATOM 2224 C CA . PRO A 1 287 ? -1.870 -3.512 -19.606 1.00 98.56 287 PRO A CA 1
ATOM 2225 C C . PRO A 1 287 ? -0.833 -3.159 -18.526 1.00 98.56 287 PRO A C 1
ATOM 2227 O O . PRO A 1 287 ? -0.948 -3.579 -17.369 1.00 98.56 287 PRO A O 1
ATOM 2230 N N . PHE A 1 288 ? 0.155 -2.350 -18.910 1.00 98.81 288 PHE A N 1
ATOM 2231 C CA . PHE A 1 288 ? 1.225 -1.867 -18.040 1.00 98.81 288 PHE A CA 1
ATOM 2232 C C . PHE A 1 288 ? 1.251 -0.341 -17.933 1.00 98.81 288 PHE A C 1
ATOM 2234 O O . PHE A 1 288 ? 1.011 0.359 -18.917 1.00 98.81 288 PHE A O 1
ATOM 2241 N N . PHE A 1 289 ? 1.637 0.172 -16.766 1.00 98.88 289 PHE A N 1
ATOM 2242 C CA . PHE A 1 289 ? 1.980 1.579 -16.572 1.00 98.88 289 PHE A CA 1
ATOM 2243 C C . PHE A 1 289 ? 3.377 1.733 -15.987 1.00 98.88 289 PHE A C 1
ATOM 2245 O O . PHE A 1 289 ? 3.668 1.231 -14.903 1.00 98.88 289 PHE A O 1
ATOM 2252 N N . PHE A 1 290 ? 4.241 2.463 -16.682 1.00 98.75 290 PHE A N 1
ATOM 2253 C CA . PHE A 1 290 ? 5.604 2.706 -16.219 1.00 98.75 290 PHE A CA 1
ATOM 2254 C C . PHE A 1 290 ? 5.814 4.181 -15.914 1.00 98.75 290 PHE A C 1
ATOM 2256 O O . PHE A 1 290 ? 5.497 5.051 -16.727 1.00 98.75 290 PHE A O 1
ATOM 2263 N N . THR A 1 291 ? 6.379 4.449 -14.739 1.00 98.00 291 THR A N 1
ATOM 2264 C CA . THR A 1 291 ? 6.881 5.769 -14.366 1.00 98.00 291 THR A CA 1
ATOM 2265 C C . THR A 1 291 ? 8.390 5.705 -14.160 1.00 98.00 291 THR A C 1
ATOM 2267 O O . THR A 1 291 ? 8.884 4.798 -13.497 1.00 98.00 291 THR A O 1
ATOM 2270 N N . VAL A 1 292 ? 9.144 6.655 -14.706 1.00 97.69 292 VAL A N 1
ATOM 2271 C CA . VAL A 1 292 ? 10.612 6.679 -14.577 1.00 97.69 292 VAL A CA 1
ATOM 2272 C C . VAL A 1 292 ? 11.126 8.082 -14.283 1.00 97.69 292 VAL A C 1
ATOM 2274 O O . VAL A 1 292 ? 10.529 9.069 -14.717 1.00 97.69 292 VAL A O 1
ATOM 2277 N N . GLY A 1 293 ? 12.232 8.171 -13.546 1.00 95.88 293 GLY A N 1
ATOM 2278 C CA . GLY A 1 293 ? 12.992 9.409 -13.402 1.00 95.88 293 GLY A CA 1
ATOM 2279 C C . GLY A 1 293 ? 13.856 9.656 -14.638 1.00 95.88 293 GLY A C 1
ATOM 2280 O O . GLY A 1 293 ? 14.527 8.742 -15.111 1.00 95.88 293 GLY A O 1
ATOM 2281 N N . VAL A 1 294 ? 13.826 10.872 -15.190 1.00 96.06 294 VAL A N 1
ATOM 2282 C CA . VAL A 1 294 ? 14.662 11.220 -16.358 1.00 96.06 294 VAL A CA 1
ATOM 2283 C C . VAL A 1 294 ? 16.151 11.239 -15.997 1.00 96.06 294 VAL A C 1
ATOM 2285 O O . VAL A 1 294 ? 16.976 10.846 -16.819 1.00 96.06 294 VAL A O 1
ATOM 2288 N N . ASP A 1 295 ? 16.470 11.625 -14.760 1.00 94.62 295 ASP A N 1
ATOM 2289 C CA . ASP A 1 295 ? 17.835 11.785 -14.253 1.00 94.62 295 ASP A CA 1
ATOM 2290 C C . ASP A 1 295 ? 18.249 10.591 -13.366 1.00 94.62 295 ASP A C 1
ATOM 2292 O O . ASP A 1 295 ? 19.088 10.729 -12.477 1.00 94.62 295 ASP A O 1
ATOM 2296 N N . ASP A 1 296 ? 17.629 9.416 -13.549 1.00 94.88 296 ASP A N 1
ATOM 2297 C CA . ASP A 1 296 ? 17.954 8.197 -12.798 1.00 94.88 296 ASP A CA 1
ATOM 2298 C C . ASP A 1 296 ? 19.363 7.687 -13.178 1.00 94.88 296 ASP A C 1
ATOM 2300 O O . ASP A 1 296 ? 19.577 7.264 -14.319 1.00 94.88 296 ASP A O 1
ATOM 2304 N N . PRO A 1 297 ? 20.343 7.710 -12.247 1.00 91.75 297 PRO A N 1
ATOM 2305 C CA . PRO A 1 297 ? 21.711 7.290 -12.540 1.00 91.75 297 PRO A CA 1
ATOM 2306 C C . PRO A 1 297 ? 21.892 5.764 -12.498 1.00 91.75 297 PRO A C 1
ATOM 2308 O O . PRO A 1 297 ? 22.965 5.273 -12.842 1.00 91.75 297 PRO A O 1
ATOM 2311 N N . VAL A 1 298 ? 20.885 5.019 -12.029 1.00 92.50 298 VAL A N 1
ATOM 2312 C CA . VAL A 1 298 ? 20.917 3.559 -11.868 1.00 92.50 298 VAL A CA 1
ATOM 2313 C C . VAL A 1 298 ? 20.281 2.876 -13.073 1.00 92.50 298 VAL A C 1
ATOM 2315 O O . VAL A 1 298 ? 20.841 1.915 -13.596 1.00 92.50 298 VAL A O 1
ATOM 2318 N N . PHE A 1 299 ? 19.128 3.374 -13.521 1.00 92.94 299 PHE A N 1
ATOM 2319 C CA . PHE A 1 299 ? 18.414 2.867 -14.693 1.00 92.94 299 PHE A CA 1
ATOM 2320 C C . PHE A 1 299 ? 18.238 3.988 -15.722 1.00 92.94 299 PHE A C 1
ATOM 2322 O O . PHE A 1 299 ? 17.263 4.739 -15.645 1.00 92.94 299 PHE A O 1
ATOM 2329 N N . PRO A 1 300 ? 19.147 4.109 -16.707 1.00 96.12 300 PRO A N 1
ATOM 2330 C CA . PRO A 1 300 ? 19.076 5.173 -17.696 1.00 96.12 300 PRO A CA 1
ATOM 2331 C C . PRO A 1 300 ? 17.733 5.192 -18.436 1.00 96.12 300 PRO A C 1
ATOM 2333 O O . PRO A 1 300 ? 17.286 4.181 -18.985 1.00 96.12 300 PRO A O 1
ATOM 2336 N N . VAL A 1 301 ? 17.110 6.372 -18.534 1.00 96.81 301 VAL A N 1
ATOM 2337 C CA . VAL A 1 301 ? 15.792 6.540 -19.178 1.00 96.81 301 VAL A CA 1
ATOM 2338 C C . VAL A 1 301 ? 15.764 6.028 -20.626 1.00 96.81 301 VAL A C 1
ATOM 2340 O O . VAL A 1 301 ? 14.736 5.546 -21.099 1.00 96.81 301 VAL A O 1
ATOM 2343 N N . ALA A 1 302 ? 16.895 6.084 -21.337 1.00 97.31 302 ALA A N 1
ATOM 2344 C CA . ALA A 1 302 ? 17.023 5.551 -22.692 1.00 97.31 302 ALA A CA 1
ATOM 2345 C C . ALA A 1 302 ? 16.813 4.027 -22.748 1.00 97.31 302 ALA A C 1
ATOM 2347 O O . ALA A 1 302 ? 16.101 3.541 -23.628 1.00 97.31 302 ALA A O 1
ATOM 2348 N N . GLU A 1 303 ? 17.362 3.282 -21.788 1.00 96.44 303 GLU A N 1
ATOM 2349 C CA . GLU A 1 303 ? 17.171 1.831 -21.692 1.00 96.44 303 GLU A CA 1
ATOM 2350 C C . GLU A 1 303 ? 15.725 1.498 -21.323 1.00 96.44 303 GLU A C 1
ATOM 2352 O O . GLU A 1 303 ? 15.107 0.628 -21.938 1.00 96.44 303 GLU A O 1
ATOM 2357 N N . ALA A 1 304 ? 15.142 2.248 -20.385 1.00 97.19 304 ALA A N 1
ATOM 2358 C CA . ALA A 1 304 ? 13.747 2.069 -20.000 1.00 97.19 304 ALA A CA 1
ATOM 2359 C C . ALA A 1 304 ? 12.780 2.329 -21.176 1.00 97.19 304 ALA A C 1
ATOM 2361 O O . ALA A 1 304 ? 11.819 1.580 -21.371 1.00 97.19 304 ALA A O 1
ATOM 2362 N N . ARG A 1 305 ? 13.058 3.343 -22.013 1.00 98.25 305 ARG A N 1
ATOM 2363 C CA . ARG A 1 305 ? 12.318 3.606 -23.263 1.00 98.25 305 ARG A CA 1
ATOM 2364 C C . ARG A 1 305 ? 12.457 2.453 -24.258 1.00 98.25 305 ARG A C 1
ATOM 2366 O O . ARG A 1 305 ? 11.445 2.014 -24.799 1.00 98.25 305 ARG A O 1
ATOM 2373 N N . ALA A 1 306 ? 13.666 1.925 -24.456 1.00 98.06 306 ALA A N 1
ATOM 2374 C CA . ALA A 1 306 ? 13.891 0.790 -25.351 1.00 98.06 306 ALA A CA 1
ATOM 2375 C C . ALA A 1 306 ? 13.102 -0.456 -24.908 1.00 98.06 306 ALA A C 1
ATOM 2377 O O . ALA A 1 306 ? 12.467 -1.119 -25.728 1.00 98.06 306 ALA A O 1
ATOM 2378 N N . GLN A 1 307 ? 13.069 -0.742 -23.605 1.00 97.81 307 GLN A N 1
ATOM 2379 C CA . GLN A 1 307 ? 12.306 -1.863 -23.051 1.00 97.81 307 GLN A CA 1
ATOM 2380 C C . GLN A 1 307 ? 10.789 -1.661 -23.167 1.00 97.81 307 GLN A C 1
ATOM 2382 O O . GLN A 1 307 ? 10.067 -2.582 -23.556 1.00 97.81 307 GLN A O 1
ATOM 2387 N N . ARG A 1 308 ? 10.292 -0.443 -22.910 1.00 97.88 308 ARG A N 1
ATOM 2388 C CA . ARG A 1 308 ? 8.895 -0.063 -23.177 1.00 97.88 308 ARG A CA 1
ATOM 2389 C C . ARG A 1 308 ? 8.523 -0.335 -24.634 1.00 97.88 308 ARG A C 1
ATOM 2391 O O . ARG A 1 308 ? 7.482 -0.935 -24.898 1.00 97.88 308 ARG A O 1
ATOM 2398 N N . ASP A 1 309 ? 9.356 0.105 -25.570 1.00 98.31 309 ASP A N 1
ATOM 2399 C CA . ASP A 1 309 ? 9.090 -0.039 -27.002 1.00 98.31 309 ASP A CA 1
ATOM 2400 C C . ASP A 1 309 ? 9.136 -1.513 -27.427 1.00 98.31 309 ASP A C 1
ATOM 2402 O O . ASP A 1 309 ? 8.277 -1.963 -28.185 1.00 98.31 309 ASP A O 1
ATOM 2406 N N . ALA A 1 310 ? 10.041 -2.305 -26.845 1.00 98.06 310 ALA A N 1
ATOM 2407 C CA . ALA A 1 310 ? 10.107 -3.749 -27.049 1.00 98.06 310 ALA A CA 1
ATOM 2408 C C . ALA A 1 310 ? 8.866 -4.502 -26.521 1.00 98.06 310 ALA A C 1
ATOM 2410 O O . ALA A 1 310 ? 8.455 -5.494 -27.132 1.00 98.06 310 ALA A O 1
ATOM 2411 N N . LEU A 1 311 ? 8.249 -4.050 -25.421 1.00 97.62 311 LEU A N 1
ATOM 2412 C CA . LEU A 1 311 ? 6.963 -4.579 -24.941 1.00 97.62 311 LEU A CA 1
ATOM 2413 C C . LEU A 1 311 ? 5.804 -4.167 -25.852 1.00 97.62 311 LEU A C 1
ATOM 2415 O O . LEU A 1 311 ? 4.992 -5.013 -26.229 1.00 97.62 311 LEU A O 1
ATOM 2419 N N . LYS A 1 312 ? 5.747 -2.893 -26.260 1.00 98.19 312 LYS A N 1
ATOM 2420 C CA . LYS A 1 312 ? 4.720 -2.398 -27.191 1.00 98.19 312 LYS A CA 1
ATOM 2421 C C . LYS A 1 312 ? 4.761 -3.138 -28.527 1.00 98.19 312 LYS A C 1
ATOM 2423 O O . LYS A 1 312 ? 3.716 -3.542 -29.028 1.00 98.19 312 LYS A O 1
ATOM 2428 N N . ALA A 1 313 ? 5.955 -3.395 -29.064 1.00 97.88 313 ALA A N 1
ATOM 2429 C CA . ALA A 1 313 ? 6.144 -4.164 -30.295 1.00 97.88 313 ALA A CA 1
ATOM 2430 C C . ALA A 1 313 ? 5.615 -5.609 -30.195 1.00 97.88 313 ALA A C 1
ATOM 2432 O O . ALA A 1 313 ? 5.263 -6.210 -31.205 1.00 97.88 313 ALA A O 1
ATOM 2433 N N . ARG A 1 314 ? 5.508 -6.160 -28.977 1.00 97.00 314 ARG A N 1
ATOM 2434 C CA . ARG A 1 314 ? 4.917 -7.480 -28.691 1.00 97.00 314 ARG A CA 1
ATOM 2435 C C . ARG A 1 314 ? 3.406 -7.427 -28.418 1.00 97.00 314 ARG A C 1
ATOM 2437 O O . ARG A 1 314 ? 2.818 -8.431 -28.012 1.00 97.00 314 ARG A O 1
ATOM 2444 N N . GLY A 1 315 ? 2.777 -6.271 -28.628 1.00 97.75 315 GLY A N 1
ATOM 2445 C CA . GLY A 1 315 ? 1.335 -6.070 -28.502 1.00 97.75 315 GLY A CA 1
ATOM 2446 C C . GLY A 1 315 ? 0.842 -5.799 -27.081 1.00 97.75 315 GLY A C 1
ATOM 2447 O O . GLY A 1 315 ? -0.366 -5.809 -26.860 1.00 97.75 315 GLY A O 1
ATOM 2448 N N . PHE A 1 316 ? 1.731 -5.561 -26.111 1.00 98.44 316 PHE A N 1
ATOM 2449 C CA . PHE A 1 316 ? 1.309 -5.180 -24.762 1.00 98.44 316 PHE A CA 1
ATOM 2450 C C . PHE A 1 316 ? 0.891 -3.702 -24.719 1.00 98.44 316 PHE A C 1
ATOM 2452 O O . PHE A 1 316 ? 1.664 -2.843 -25.158 1.00 98.44 316 PHE A O 1
ATOM 2459 N N . PRO A 1 317 ? -0.294 -3.369 -24.173 1.00 98.50 317 PRO A N 1
ATOM 2460 C CA . PRO A 1 317 ? -0.659 -1.986 -23.897 1.00 98.50 317 PRO A CA 1
ATOM 2461 C C . PRO A 1 317 ? 0.271 -1.405 -22.829 1.00 98.50 317 PRO A C 1
ATOM 2463 O O . PRO A 1 317 ? 0.405 -1.980 -21.749 1.00 98.50 317 PRO A O 1
ATOM 2466 N N . VAL A 1 318 ? 0.907 -0.267 -23.117 1.00 98.62 318 VAL A N 1
ATOM 2467 C CA . VAL A 1 318 ? 1.799 0.408 -22.162 1.00 98.62 318 VAL A CA 1
ATOM 2468 C C . VAL A 1 318 ? 1.510 1.907 -22.110 1.00 98.62 318 VAL A C 1
ATOM 2470 O O . VAL A 1 318 ? 1.753 2.629 -23.086 1.00 98.62 318 VAL A O 1
ATOM 2473 N N . GLU A 1 319 ? 1.053 2.369 -20.949 1.00 98.62 319 GLU A N 1
ATOM 2474 C CA . GLU A 1 319 ? 1.018 3.780 -20.562 1.00 98.62 319 GLU A CA 1
ATOM 2475 C C . GLU A 1 319 ? 2.348 4.180 -19.893 1.00 98.62 319 GLU A C 1
ATOM 2477 O O . GLU A 1 319 ? 3.034 3.365 -19.272 1.00 98.62 319 GLU A O 1
ATOM 2482 N N . TRP A 1 320 ? 2.758 5.437 -20.066 1.00 97.88 320 TRP A N 1
ATOM 2483 C CA . TRP A 1 320 ? 4.119 5.886 -19.763 1.00 97.88 320 TRP A CA 1
ATOM 2484 C C . TRP A 1 320 ? 4.124 7.290 -19.165 1.00 97.88 320 TRP A C 1
ATOM 2486 O O . TRP A 1 320 ? 3.470 8.185 -19.701 1.00 97.88 320 TRP A O 1
ATOM 2496 N N . LYS A 1 321 ? 4.906 7.499 -18.103 1.00 97.75 321 LYS A N 1
ATOM 2497 C CA . LYS A 1 321 ? 5.130 8.813 -17.494 1.00 97.75 321 LYS A CA 1
ATOM 2498 C C . LYS A 1 321 ? 6.602 9.010 -17.144 1.00 97.75 321 LYS A C 1
ATOM 2500 O O . LYS A 1 321 ? 7.191 8.227 -16.410 1.00 97.75 321 LYS A O 1
ATOM 2505 N N . GLU A 1 322 ? 7.189 10.100 -17.616 1.00 97.50 322 GLU A N 1
ATOM 2506 C CA . GLU A 1 322 ? 8.529 10.514 -17.193 1.00 97.50 322 GLU A CA 1
ATOM 2507 C C . GLU A 1 322 ? 8.402 11.624 -16.157 1.00 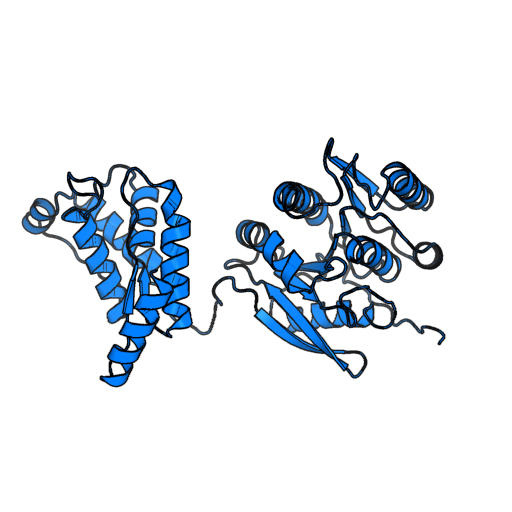97.50 322 GLU A C 1
ATOM 2509 O O . GLU A 1 322 ? 7.571 12.522 -16.304 1.00 97.50 322 GLU A O 1
ATOM 2514 N N . LEU A 1 323 ? 9.205 11.548 -15.101 1.00 94.56 323 LEU A N 1
ATOM 2515 C CA . LEU A 1 323 ? 9.304 12.572 -14.070 1.00 94.56 323 LEU A CA 1
ATOM 2516 C C . LEU A 1 323 ? 10.558 13.417 -14.351 1.00 94.56 323 LEU A C 1
ATOM 2518 O O . LEU A 1 323 ? 11.676 12.934 -14.136 1.00 94.56 323 LEU A O 1
ATOM 2522 N N . PRO A 1 324 ? 10.411 14.658 -14.859 1.00 92.44 324 PRO A N 1
ATOM 2523 C CA . PRO A 1 324 ? 11.553 15.526 -15.123 1.00 92.44 324 PRO A CA 1
ATOM 2524 C C . PRO A 1 324 ? 12.318 15.805 -13.831 1.00 92.44 324 PRO A C 1
ATOM 2526 O O . PRO A 1 324 ? 11.697 16.075 -12.803 1.00 92.44 324 PRO A O 1
ATOM 2529 N N . LYS A 1 325 ? 13.653 15.788 -13.886 1.00 86.62 325 LYS A N 1
ATOM 2530 C CA . LYS A 1 325 ? 14.549 16.038 -12.741 1.00 86.62 325 LYS A CA 1
ATOM 2531 C C . LYS A 1 325 ? 14.476 15.023 -11.593 1.00 86.62 325 LYS A C 1
ATOM 2533 O O . LYS A 1 325 ? 15.160 15.195 -10.587 1.00 86.62 325 LYS A O 1
ATOM 2538 N N . ALA A 1 326 ? 13.650 13.984 -11.705 1.00 87.81 326 ALA A N 1
ATOM 2539 C CA . ALA A 1 326 ? 13.636 12.898 -10.736 1.00 87.81 326 ALA A CA 1
ATOM 2540 C C . ALA A 1 326 ? 14.757 11.902 -11.055 1.00 87.81 326 ALA A C 1
ATOM 2542 O O . ALA A 1 326 ? 14.935 11.519 -12.213 1.00 87.81 326 ALA A O 1
ATOM 2543 N N . GLY A 1 327 ? 15.478 11.484 -10.014 1.00 87.81 327 GLY A N 1
ATOM 2544 C CA . GLY A 1 327 ? 16.446 10.390 -10.069 1.00 87.81 327 GLY A CA 1
ATOM 2545 C C . GLY A 1 327 ? 15.829 9.049 -9.663 1.00 87.81 327 GLY A C 1
ATOM 2546 O O . GLY A 1 327 ? 14.624 8.844 -9.793 1.00 87.81 327 GLY A O 1
ATOM 2547 N N . HIS A 1 328 ? 16.656 8.158 -9.108 1.00 90.25 328 HIS A N 1
ATOM 2548 C CA . HIS A 1 328 ? 16.218 6.834 -8.646 1.00 90.25 328 HIS A CA 1
ATOM 2549 C C . HIS A 1 328 ? 15.328 6.871 -7.391 1.00 90.25 328 HIS A C 1
ATOM 2551 O O . HIS A 1 328 ? 14.666 5.888 -7.080 1.00 90.25 328 HIS A O 1
ATOM 2557 N N . ASP A 1 329 ? 15.322 7.982 -6.644 1.00 85.50 329 ASP A N 1
ATOM 2558 C CA . ASP A 1 329 ? 14.652 8.070 -5.345 1.00 85.50 329 ASP A CA 1
ATOM 2559 C C . ASP A 1 329 ? 13.128 7.926 -5.450 1.00 85.50 329 ASP A C 1
ATOM 2561 O O . ASP A 1 329 ? 12.443 8.709 -6.112 1.00 85.50 329 ASP A O 1
ATOM 2565 N N . TYR A 1 330 ? 12.589 6.945 -4.734 1.00 88.31 330 TYR A N 1
ATOM 2566 C CA . TYR A 1 330 ? 11.153 6.748 -4.614 1.00 88.31 330 TYR A CA 1
ATOM 2567 C C . TYR A 1 330 ? 10.541 7.557 -3.475 1.00 88.31 330 TYR A C 1
ATOM 2569 O O . TYR A 1 330 ? 9.396 7.976 -3.604 1.00 88.31 330 TYR A O 1
ATOM 2577 N N . ASP A 1 331 ? 11.263 7.825 -2.385 1.00 78.12 331 ASP A N 1
ATOM 2578 C CA . ASP A 1 331 ? 10.671 8.447 -1.198 1.00 78.12 331 ASP A CA 1
ATOM 2579 C C . ASP A 1 331 ? 10.139 9.848 -1.517 1.00 78.12 331 ASP A C 1
ATOM 2581 O O . ASP A 1 331 ? 8.965 10.129 -1.247 1.00 78.12 331 ASP A O 1
ATOM 2585 N N . GLY A 1 332 ? 10.945 10.675 -2.188 1.00 77.50 332 GLY A N 1
ATOM 2586 C CA . GLY A 1 332 ? 10.555 12.011 -2.638 1.00 77.50 332 GLY A CA 1
ATOM 2587 C C . GLY A 1 332 ? 9.498 12.032 -3.748 1.00 77.50 332 GLY A C 1
ATOM 2588 O O . GLY A 1 332 ? 8.840 13.052 -3.944 1.00 77.50 332 GLY A O 1
ATOM 2589 N N . ASN A 1 333 ? 9.290 10.915 -4.453 1.00 84.44 333 ASN A N 1
ATOM 2590 C CA . ASN A 1 333 ? 8.348 10.810 -5.575 1.00 84.44 333 ASN A CA 1
ATOM 2591 C C . ASN A 1 333 ? 7.095 9.975 -5.256 1.00 84.44 333 ASN A C 1
ATOM 2593 O O . ASN A 1 333 ? 6.160 9.937 -6.059 1.00 84.44 333 ASN A O 1
ATOM 2597 N N . SER A 1 334 ? 7.054 9.325 -4.091 1.00 88.12 334 SER A N 1
ATOM 2598 C CA . SER A 1 334 ? 6.088 8.280 -3.735 1.00 88.12 334 SER A CA 1
ATOM 2599 C C . SER A 1 334 ? 4.634 8.720 -3.899 1.00 88.12 334 SER A C 1
ATOM 2601 O O . SER A 1 334 ? 3.865 8.023 -4.551 1.00 88.12 334 SER A O 1
ATOM 2603 N N . VAL A 1 335 ? 4.258 9.910 -3.422 1.00 86.25 335 VAL A N 1
ATOM 2604 C CA . VAL A 1 335 ? 2.884 10.436 -3.552 1.00 86.25 335 VAL A CA 1
ATOM 2605 C C . VAL A 1 335 ? 2.447 10.532 -5.019 1.00 86.25 335 VAL A C 1
ATOM 2607 O O . VAL A 1 335 ? 1.371 10.057 -5.387 1.00 86.25 335 VAL A O 1
ATOM 2610 N N . VAL A 1 336 ? 3.291 11.113 -5.878 1.00 89.81 336 VAL A N 1
ATOM 2611 C CA . VAL A 1 336 ? 2.977 11.329 -7.301 1.00 89.81 336 VAL A CA 1
ATOM 2612 C C . VAL A 1 336 ? 2.987 10.013 -8.076 1.00 89.81 336 VAL A C 1
ATOM 2614 O O . VAL A 1 336 ? 2.133 9.805 -8.941 1.00 89.81 336 VAL A O 1
ATOM 2617 N N . VAL A 1 337 ? 3.943 9.131 -7.777 1.00 96.50 337 VAL A N 1
ATOM 2618 C CA . VAL A 1 337 ? 4.066 7.814 -8.411 1.00 96.50 337 VAL A CA 1
ATOM 2619 C C . VAL A 1 337 ? 2.877 6.930 -8.044 1.00 96.50 337 VAL A C 1
ATOM 2621 O O . VAL A 1 337 ? 2.261 6.348 -8.934 1.00 96.50 337 VAL A O 1
ATOM 2624 N N . ASN A 1 338 ? 2.507 6.881 -6.764 1.00 98.00 338 ASN A N 1
ATOM 2625 C CA . ASN A 1 338 ? 1.434 6.020 -6.268 1.00 98.00 338 ASN A CA 1
ATOM 2626 C C . ASN A 1 338 ? 0.081 6.467 -6.799 1.00 98.00 338 ASN A C 1
ATOM 2628 O O . ASN A 1 338 ? -0.678 5.636 -7.291 1.00 98.00 338 ASN A O 1
ATOM 2632 N N . GLN A 1 339 ? -0.196 7.776 -6.789 1.00 97.50 339 GLN A N 1
ATOM 2633 C CA . GLN A 1 339 ? -1.429 8.295 -7.374 1.00 97.50 339 GLN A CA 1
ATOM 2634 C C . GLN A 1 339 ? -1.505 7.976 -8.871 1.00 97.50 339 GLN A C 1
ATOM 2636 O O . GLN A 1 339 ? -2.526 7.483 -9.334 1.00 97.50 339 GLN A O 1
ATOM 2641 N N . ALA A 1 340 ? -0.433 8.217 -9.635 1.00 97.88 340 ALA A N 1
ATOM 2642 C CA . ALA A 1 340 ? -0.436 7.945 -11.073 1.00 97.88 340 ALA A CA 1
ATOM 2643 C C . ALA A 1 340 ? -0.619 6.449 -11.381 1.00 97.88 340 ALA A C 1
ATOM 2645 O O . ALA A 1 340 ? -1.394 6.097 -12.269 1.00 97.88 340 ALA A O 1
ATOM 2646 N N . ALA A 1 341 ? 0.048 5.577 -10.619 1.00 98.81 341 ALA A N 1
ATOM 2647 C CA . ALA A 1 341 ? -0.133 4.136 -10.721 1.00 98.81 341 ALA A CA 1
ATOM 2648 C C . ALA A 1 341 ? -1.574 3.731 -10.387 1.00 98.81 341 ALA A C 1
ATOM 2650 O O . ALA A 1 341 ? -2.178 2.979 -11.145 1.00 98.81 341 ALA A O 1
ATOM 2651 N N . TRP A 1 342 ? -2.159 4.255 -9.309 1.00 98.69 342 TRP A N 1
ATOM 2652 C CA . TRP A 1 342 ? -3.533 3.930 -8.930 1.00 98.69 342 TRP A CA 1
ATOM 2653 C C . TRP A 1 342 ? -4.568 4.401 -9.951 1.00 98.69 342 TRP A C 1
ATOM 2655 O O . TRP A 1 342 ? -5.451 3.626 -10.319 1.00 98.69 342 TRP A O 1
ATOM 2665 N N . GLU A 1 343 ? -4.428 5.624 -10.472 1.00 98.56 343 GLU A N 1
ATOM 2666 C CA . GLU A 1 343 ? -5.310 6.141 -11.522 1.00 98.56 343 GLU A CA 1
ATOM 2667 C C . GLU A 1 343 ? -5.339 5.235 -12.749 1.00 98.56 343 GLU A C 1
ATOM 2669 O O . GLU A 1 343 ? -6.387 5.095 -13.378 1.00 98.56 343 GLU A O 1
ATOM 2674 N N . PHE A 1 344 ? -4.206 4.619 -13.087 1.00 98.88 344 PHE A N 1
ATOM 2675 C CA . PHE A 1 344 ? -4.122 3.604 -14.125 1.00 98.88 344 PHE A CA 1
ATOM 2676 C C . PHE A 1 344 ? -4.767 2.282 -13.693 1.00 98.88 344 PHE A C 1
ATOM 2678 O O . PHE A 1 344 ? -5.701 1.815 -14.343 1.00 98.88 344 PHE A O 1
ATOM 2685 N N . LEU A 1 345 ? -4.301 1.696 -12.585 1.00 98.81 345 LEU A N 1
ATOM 2686 C CA . LEU A 1 345 ? -4.698 0.358 -12.143 1.00 98.81 345 LEU A CA 1
ATOM 2687 C C . LEU A 1 345 ? -6.217 0.237 -11.972 1.00 98.81 345 LEU A C 1
ATOM 2689 O O . LEU A 1 345 ? -6.808 -0.708 -12.487 1.00 98.81 345 LEU A O 1
ATOM 2693 N N . LYS A 1 346 ? -6.870 1.223 -11.342 1.00 98.00 346 LYS A N 1
ATOM 2694 C CA . LYS A 1 346 ? -8.306 1.170 -11.014 1.00 98.00 346 LYS A CA 1
ATOM 2695 C C . LYS A 1 346 ? -9.243 1.092 -12.228 1.00 98.00 346 LYS A C 1
ATOM 2697 O O . LYS A 1 346 ? -10.412 0.724 -12.082 1.00 98.00 346 LYS A O 1
ATOM 2702 N N . ARG A 1 347 ? -8.743 1.428 -13.425 1.00 97.88 347 ARG A N 1
ATOM 2703 C CA . ARG A 1 347 ? -9.486 1.348 -14.696 1.00 97.88 347 ARG A CA 1
ATOM 2704 C C . ARG A 1 347 ? -9.501 -0.052 -15.304 1.00 97.88 347 ARG A C 1
ATOM 2706 O O . ARG A 1 347 ? -10.239 -0.281 -16.259 1.00 97.88 347 ARG A O 1
ATOM 2713 N N . HIS A 1 348 ? -8.686 -0.970 -14.794 1.00 98.38 348 HIS A N 1
ATOM 2714 C CA . HIS A 1 348 ? -8.499 -2.284 -15.389 1.00 98.38 348 HIS A CA 1
ATOM 2715 C C . HIS A 1 348 ? -9.130 -3.380 -14.543 1.00 98.38 348 HIS A C 1
ATOM 2717 O O . HIS A 1 348 ? -8.955 -3.446 -13.339 1.00 98.38 348 HIS A O 1
ATOM 2723 N N . GLU A 1 349 ? -9.839 -4.290 -15.193 1.00 97.69 349 GLU A N 1
ATOM 2724 C CA . GLU A 1 349 ? -10.439 -5.455 -14.556 1.00 97.69 349 GLU A CA 1
ATOM 2725 C C . GLU A 1 349 ? -10.304 -6.635 -15.517 1.00 97.69 349 GLU A C 1
ATOM 2727 O O . GLU A 1 349 ? -10.443 -6.470 -16.733 1.00 97.69 349 GLU A O 1
ATOM 2732 N N . LEU A 1 350 ? -10.013 -7.829 -15.000 1.00 97.44 350 LEU A N 1
ATOM 2733 C CA . LEU A 1 350 ? -10.035 -9.043 -15.817 1.00 97.44 350 LEU A CA 1
ATOM 2734 C C . LEU A 1 350 ? -11.447 -9.282 -16.356 1.00 97.44 350 LEU A C 1
ATOM 2736 O O . LEU A 1 350 ? -12.423 -9.010 -15.669 1.00 97.44 350 LEU A O 1
ATOM 2740 N N . SER A 1 351 ? -11.595 -9.824 -17.563 1.00 94.56 351 SER A N 1
ATOM 2741 C CA . SER A 1 351 ? -12.915 -10.166 -18.123 1.00 94.56 351 SER A CA 1
ATOM 2742 C C . SER A 1 351 ? -13.549 -11.401 -17.469 1.00 94.56 351 SER A C 1
ATOM 2744 O O . SER A 1 351 ? -14.767 -11.553 -17.507 1.00 94.56 351 SER A O 1
ATOM 2746 N N . ALA A 1 352 ? -12.736 -12.254 -16.845 1.00 94.06 352 ALA A N 1
ATOM 2747 C CA . ALA A 1 352 ? -13.134 -13.476 -16.156 1.00 94.06 352 ALA A CA 1
ATOM 2748 C C . ALA A 1 352 ? -12.380 -13.618 -14.823 1.00 94.06 352 ALA A C 1
ATOM 2750 O O . ALA A 1 352 ? -11.556 -12.771 -14.475 1.00 94.06 352 ALA A O 1
ATOM 2751 N N . ALA A 1 353 ? -12.676 -14.677 -14.066 1.00 92.81 353 ALA A N 1
ATOM 2752 C CA . ALA A 1 353 ? -11.911 -15.020 -12.870 1.00 92.81 353 ALA A CA 1
ATOM 2753 C C . ALA A 1 353 ? -10.416 -15.217 -13.211 1.00 92.81 353 ALA A C 1
ATOM 2755 O O . ALA A 1 353 ? -10.116 -15.712 -14.300 1.00 92.81 353 ALA A O 1
ATOM 2756 N N . PRO A 1 354 ? -9.494 -14.841 -12.305 1.00 95.12 354 PRO A N 1
ATOM 2757 C CA . PRO A 1 354 ? -8.064 -14.948 -12.553 1.00 95.12 354 PRO A CA 1
ATOM 2758 C C . PRO A 1 354 ? -7.666 -16.409 -12.739 1.00 95.12 354 PRO A C 1
ATOM 2760 O O . PRO A 1 354 ? -8.088 -17.278 -11.971 1.00 95.12 354 PRO A O 1
ATOM 2763 N N . GLN A 1 355 ? -6.842 -16.664 -13.750 1.00 93.19 355 GLN A N 1
ATOM 2764 C CA . GLN A 1 355 ? -6.264 -17.980 -13.994 1.00 93.19 355 GLN A CA 1
ATOM 2765 C C . GLN A 1 355 ? -4.801 -17.962 -13.582 1.00 93.19 355 GLN A C 1
ATOM 2767 O O . GLN A 1 355 ? -4.063 -17.038 -13.915 1.00 93.19 355 GLN A O 1
ATOM 2772 N N . TYR A 1 356 ? -4.405 -18.982 -12.832 1.00 91.75 356 TYR A N 1
ATOM 2773 C CA . TYR A 1 356 ? -3.043 -19.166 -12.362 1.00 91.75 356 TYR A CA 1
ATOM 2774 C C . TYR A 1 356 ? -2.486 -20.449 -12.971 1.00 91.75 356 TYR A C 1
ATOM 2776 O O . TYR A 1 356 ? -3.141 -21.494 -12.900 1.00 91.75 356 TYR A O 1
ATOM 2784 N N . THR A 1 357 ? -1.294 -20.371 -13.558 1.00 88.25 357 THR A N 1
ATOM 2785 C CA . THR A 1 357 ? -0.653 -21.523 -14.197 1.00 88.25 357 THR A CA 1
ATOM 2786 C C . THR A 1 357 ? 0.444 -22.068 -13.296 1.00 88.25 357 THR A C 1
ATOM 2788 O O . THR A 1 357 ? 1.335 -21.352 -12.868 1.00 88.25 357 THR A O 1
ATOM 2791 N N . GLN A 1 358 ? 0.415 -23.368 -13.007 1.00 83.88 358 GLN A N 1
ATOM 2792 C CA . GLN A 1 358 ? 1.546 -24.008 -12.334 1.00 83.88 358 GLN A CA 1
ATOM 2793 C C . GLN A 1 358 ? 2.727 -24.102 -13.308 1.00 83.88 358 GLN A C 1
ATOM 2795 O O . GLN A 1 358 ? 2.597 -24.658 -14.400 1.00 83.88 358 GLN A O 1
ATOM 2800 N N . HIS A 1 359 ? 3.876 -23.553 -12.916 1.00 82.00 359 HIS A N 1
ATOM 2801 C CA . HIS A 1 359 ? 5.064 -23.484 -13.763 1.00 82.00 359 HIS A CA 1
ATOM 2802 C C . HIS A 1 359 ? 6.140 -24.474 -13.306 1.00 82.00 359 HIS A C 1
ATOM 2804 O O . HIS A 1 359 ? 6.658 -24.392 -12.194 1.00 82.00 359 HIS A O 1
ATOM 2810 N N . GLU A 1 360 ? 6.562 -25.366 -14.204 1.00 77.12 360 GLU A N 1
ATOM 2811 C CA . GLU A 1 360 ? 7.746 -26.197 -13.983 1.00 77.12 360 GLU A CA 1
ATOM 2812 C C . GLU A 1 360 ? 9.015 -25.435 -14.375 1.00 77.12 360 GLU A C 1
ATOM 2814 O O . GLU A 1 360 ? 9.383 -25.319 -15.547 1.00 77.12 360 GLU A O 1
ATOM 2819 N N . PHE A 1 361 ? 9.720 -24.912 -13.377 1.00 74.62 361 PHE A N 1
ATOM 2820 C CA . PHE A 1 361 ? 11.034 -24.319 -13.591 1.00 74.62 361 PHE A CA 1
ATOM 2821 C C . PHE A 1 361 ? 12.077 -25.433 -13.697 1.00 74.62 361 PHE A C 1
ATOM 2823 O O . PHE A 1 361 ? 12.359 -26.126 -12.717 1.00 74.62 361 PHE A O 1
ATOM 2830 N N . LYS A 1 362 ? 12.659 -25.610 -14.890 1.00 61.19 362 LYS A N 1
ATOM 2831 C CA . LYS A 1 362 ? 13.808 -26.509 -15.076 1.00 61.19 362 LYS A CA 1
ATOM 2832 C C . LYS A 1 362 ? 14.949 -26.032 -14.170 1.00 61.19 362 LYS A C 1
ATOM 2834 O O . LYS A 1 362 ? 15.315 -24.859 -14.230 1.00 61.19 362 LYS A O 1
ATOM 2839 N N . ARG A 1 363 ? 15.421 -26.928 -13.297 1.00 48.81 363 ARG A N 1
ATOM 2840 C CA . ARG A 1 363 ? 16.504 -26.662 -12.339 1.00 48.81 363 ARG A CA 1
ATOM 2841 C C . ARG A 1 363 ? 17.843 -26.453 -13.022 1.00 48.81 363 ARG A C 1
ATOM 2843 O O . ARG A 1 363 ? 18.079 -27.133 -14.046 1.00 48.81 363 ARG A O 1
#

pLDDT: mean 91.33, std 11.06, range [28.2, 98.88]